Protein AF-A0A660V6R2-F1 (afdb_monomer_lite)

Radius of gyration: 20.06 Å; chains: 1; bounding box: 61×52×40 Å

Secondary structure (DSSP, 8-state):
-HHHHHT--SSS---SS--GGG----HHHHHHHHHHHHHHHHTTPPPPHHHHHHHHHHHHHHS-S---B------HHHHS-HHHHHHHHHHHHHHHHHHHHHTT-TT--HHHHHHS------S----SS-------B-----SS-TTS-TT-GGGTS--HHHHHHHHHHHHHHHHHHTTSHHHHHHHHHHHHHHHHHHHHHHHT--SSS-TTTSS-HHHHHHHHHHHHHHHT-S-BTTB-HHHHHHHHHHHT--TTS----TTS-HHHHHHHHHHHHHT-SPPSS---------TTTS-----

Foldseek 3Di:
DVVLLVQADQQFADPPDDPQQPFGHWLQVRLVSLLVVLVCVVVVNDDPLSNLLSLLVFLLVFKAPAAAWFDFDDQCLLQDQLVLLQVLLVVLLVVVVVVCVVVVVVPQDPVNSVVFLFDLADPASDPDPDGDGDIEGQIFGFGGHVVRNPVCVLRSDGWLLSLLSSLSSLLSSSLNCPPHPSCVVCSVSSSRSNRRSLLNCLVQPDLPATGSRRDPNLSSLLSVLSSCSQSSPCDSRPDRSLVRNLVVLVVQQDPVRWHDDPPDDRVVSRVSSVCSNSSVHDYSGGRGDDRPPCCVVVDDPDD

Sequence (303 aa):
MEWLIKTQHTNIWRYPGPAQDGNWEDASNTQYVMLALYTAWRLGYKIPPSVWEKVIQWFLKNQDKDGPKVKWFPVPGADIPMKELRRLEKKSLSELKRMLRKVGASGLTPDMIKKLRTSVVIDNPYRKFGPEKKEMRARGWSYVRRGGAPKFPSFEHTCGSMTTSGIVSLMICKAALEGTPIWRKYRKQVEQAIRDGVAWLAHNFTVSRNPNKGGYHFYYLYGMERAGVLTLTRLFGKHNWYKEGAEFLLAHQRPDGSWHEQGDSPLIATAFAILFLKKATAPVVRIPHDVATGAGMFGNKKK

Structure (mmCIF, N/CA/C/O backbone):
data_AF-A0A660V6R2-F1
#
_entry.id   AF-A0A660V6R2-F1
#
loop_
_atom_site.group_PDB
_atom_site.id
_atom_site.type_symbol
_atom_site.label_atom_id
_atom_site.label_alt_id
_atom_site.label_comp_id
_atom_site.label_asym_id
_atom_site.label_entity_id
_atom_site.label_seq_id
_atom_site.pdbx_PDB_ins_code
_atom_site.Cartn_x
_atom_site.Cartn_y
_atom_site.Cartn_z
_atom_site.occupancy
_atom_site.B_iso_or_equiv
_atom_site.auth_seq_id
_atom_site.auth_comp_id
_atom_site.auth_asym_id
_atom_site.auth_atom_id
_atom_site.pdbx_PDB_model_num
ATOM 1 N N . MET A 1 1 ? 14.660 -4.511 14.930 1.00 91.88 1 MET A N 1
ATOM 2 C CA . MET A 1 1 ? 13.904 -3.263 14.662 1.00 91.88 1 MET A CA 1
ATOM 3 C C . MET A 1 1 ? 14.804 -2.044 14.705 1.00 91.88 1 MET A C 1
ATOM 5 O O . MET A 1 1 ? 14.763 -1.256 13.773 1.00 91.88 1 MET A O 1
ATOM 9 N N . GLU A 1 2 ? 15.658 -1.923 15.718 1.00 93.75 2 GLU A N 1
ATOM 10 C CA . GLU A 1 2 ? 16.612 -0.812 15.863 1.00 93.75 2 GLU A CA 1
ATOM 11 C C . GLU A 1 2 ? 17.484 -0.587 14.628 1.00 93.75 2 GLU A C 1
ATOM 13 O O . GLU A 1 2 ? 17.610 0.546 14.180 1.00 93.75 2 GLU A O 1
ATOM 18 N N . TRP A 1 3 ? 17.998 -1.659 14.012 1.00 95.00 3 TRP A N 1
ATOM 19 C CA . TRP A 1 3 ? 18.759 -1.552 12.763 1.00 95.00 3 TRP A CA 1
ATOM 20 C C . TRP A 1 3 ? 17.964 -0.867 11.643 1.00 95.00 3 TRP A C 1
ATOM 22 O O . TRP A 1 3 ? 18.485 0.040 11.005 1.00 95.00 3 TRP A O 1
ATOM 32 N N . LEU A 1 4 ? 16.688 -1.224 11.446 1.00 95.81 4 LEU A N 1
ATOM 33 C CA . LEU A 1 4 ? 15.830 -0.589 10.435 1.00 95.81 4 LEU A CA 1
ATOM 34 C C . LEU A 1 4 ? 15.609 0.894 10.748 1.00 95.81 4 LEU A C 1
ATOM 36 O O . LEU A 1 4 ? 15.689 1.726 9.856 1.00 95.81 4 LEU A O 1
ATOM 40 N N . ILE A 1 5 ? 15.379 1.245 12.013 1.00 96.38 5 ILE A N 1
ATOM 41 C CA . ILE A 1 5 ? 15.200 2.646 12.420 1.00 96.38 5 ILE A CA 1
ATOM 42 C C . ILE A 1 5 ? 16.492 3.444 12.186 1.00 96.38 5 ILE A C 1
ATOM 44 O O . ILE A 1 5 ? 16.445 4.538 11.633 1.00 96.38 5 ILE A O 1
ATOM 48 N N . LYS A 1 6 ? 17.649 2.883 12.558 1.00 95.12 6 LYS A N 1
ATOM 49 C CA . LYS A 1 6 ? 18.968 3.520 12.425 1.00 95.12 6 LYS A CA 1
ATOM 50 C C . LYS A 1 6 ? 19.419 3.675 10.970 1.00 95.12 6 LYS A C 1
ATOM 52 O O . LYS A 1 6 ? 20.173 4.591 10.668 1.00 95.12 6 LYS A O 1
ATOM 57 N N . THR A 1 7 ? 18.980 2.785 10.085 1.00 94.50 7 THR A N 1
ATOM 58 C CA . THR A 1 7 ? 19.345 2.784 8.657 1.00 94.50 7 THR A CA 1
ATOM 59 C C . THR A 1 7 ? 18.332 3.502 7.769 1.00 94.50 7 THR A C 1
ATOM 61 O O . THR A 1 7 ? 18.464 3.475 6.548 1.00 94.50 7 THR A O 1
ATOM 64 N N . GLN A 1 8 ? 17.329 4.168 8.351 1.00 96.88 8 GLN A N 1
ATOM 65 C CA . GLN A 1 8 ? 16.522 5.119 7.594 1.00 96.88 8 GLN A CA 1
ATOM 66 C C . GLN A 1 8 ? 17.439 6.254 7.129 1.00 96.88 8 GLN A C 1
ATOM 68 O O . GLN A 1 8 ? 18.124 6.866 7.948 1.00 96.88 8 GLN A O 1
ATOM 73 N N . HIS A 1 9 ? 17.453 6.532 5.825 1.00 93.75 9 HIS A N 1
ATOM 74 C CA . HIS A 1 9 ? 18.236 7.630 5.269 1.00 93.75 9 HIS A CA 1
ATOM 75 C C . HIS A 1 9 ? 17.545 8.972 5.586 1.00 93.75 9 HIS A C 1
ATOM 77 O O . HIS A 1 9 ? 17.080 9.215 6.706 1.00 93.75 9 HIS A O 1
ATOM 83 N N . THR A 1 10 ? 17.455 9.885 4.618 1.00 94.50 10 THR A N 1
ATOM 84 C CA . THR A 1 10 ? 16.799 11.178 4.835 1.00 94.50 10 THR A CA 1
ATOM 85 C C . THR A 1 10 ? 15.346 10.982 5.274 1.00 94.50 10 THR A C 1
ATOM 87 O O . THR A 1 10 ? 14.948 11.472 6.334 1.00 94.50 10 THR A O 1
ATOM 90 N N . ASN A 1 11 ? 14.586 10.199 4.509 1.00 97.56 11 ASN A N 1
ATOM 91 C CA . ASN A 1 11 ? 13.163 9.956 4.695 1.00 97.56 11 ASN A CA 1
ATOM 92 C C . ASN A 1 11 ? 12.791 8.469 4.666 1.00 97.56 11 ASN A C 1
ATOM 94 O O . ASN A 1 11 ? 11.932 8.035 5.432 1.00 97.56 11 ASN A O 1
ATOM 98 N N . ILE A 1 12 ? 13.388 7.691 3.762 1.00 97.62 12 ILE A N 1
ATOM 99 C CA . ILE A 1 12 ? 13.037 6.278 3.556 1.00 97.62 12 ILE A CA 1
ATOM 100 C C . ILE A 1 12 ? 14.289 5.397 3.417 1.00 97.62 12 ILE A C 1
ATOM 102 O O . ILE A 1 12 ? 15.389 5.822 3.771 1.00 97.62 12 ILE A O 1
ATOM 106 N N . TRP A 1 13 ? 14.122 4.152 2.970 1.00 96.88 13 TRP A N 1
ATOM 107 C CA . TRP A 1 13 ? 15.191 3.158 2.880 1.00 96.88 13 TRP A CA 1
ATOM 108 C C . TRP A 1 13 ? 15.558 2.855 1.433 1.00 96.88 13 TRP A C 1
ATOM 110 O O . TRP A 1 13 ? 14.798 3.152 0.510 1.00 96.88 13 TRP A O 1
ATOM 120 N N . ARG A 1 14 ? 16.704 2.195 1.263 1.00 92.69 14 ARG A N 1
ATOM 121 C CA . ARG A 1 14 ? 17.130 1.580 0.009 1.00 92.69 14 ARG A CA 1
ATOM 122 C C . ARG A 1 14 ? 17.654 0.168 0.234 1.00 92.69 14 ARG A C 1
ATOM 124 O O . ARG A 1 14 ? 17.973 -0.189 1.369 1.00 92.69 14 ARG A O 1
ATOM 131 N N . TYR A 1 15 ? 17.698 -0.650 -0.816 1.00 89.12 15 TYR A N 1
ATOM 132 C CA . TYR A 1 15 ? 18.470 -1.897 -0.803 1.00 89.12 15 TYR A CA 1
ATOM 133 C C . TYR A 1 15 ? 19.918 -1.678 -0.315 1.00 89.12 15 TYR A C 1
ATOM 135 O O . TYR A 1 15 ? 20.529 -0.667 -0.673 1.00 89.12 15 TYR A O 1
ATOM 143 N N . PRO A 1 16 ? 20.491 -2.618 0.463 1.00 83.94 16 PRO A N 1
ATOM 144 C CA . PRO A 1 16 ? 21.906 -2.582 0.820 1.00 83.94 16 PRO A CA 1
ATOM 145 C C . PRO A 1 16 ? 22.806 -2.584 -0.422 1.00 83.94 16 PRO A C 1
ATOM 147 O O . PRO A 1 16 ? 22.492 -3.235 -1.417 1.00 83.94 16 PRO A O 1
ATOM 150 N N . GLY A 1 17 ? 23.946 -1.900 -0.339 1.00 80.38 17 GLY A N 1
ATOM 151 C CA . GLY A 1 17 ? 24.923 -1.807 -1.426 1.00 80.38 17 GLY A CA 1
ATOM 152 C C . GLY A 1 17 ? 25.089 -0.384 -1.967 1.00 80.38 17 GLY A C 1
ATOM 153 O O . GLY A 1 17 ? 24.514 0.561 -1.420 1.00 80.38 17 GLY A O 1
ATOM 154 N N . PRO A 1 18 ? 25.913 -0.202 -3.014 1.00 74.94 18 PRO A N 1
ATOM 155 C CA . PRO A 1 18 ? 26.185 1.118 -3.562 1.00 74.94 18 PRO A CA 1
ATOM 156 C C . PRO A 1 18 ? 24.913 1.733 -4.151 1.00 74.94 18 PRO A C 1
ATOM 158 O O . PRO A 1 18 ? 24.168 1.093 -4.900 1.00 74.94 18 PRO A O 1
ATOM 161 N N . ALA A 1 19 ? 24.675 3.007 -3.842 1.00 70.88 19 ALA A N 1
ATOM 162 C CA . ALA A 1 19 ? 23.617 3.763 -4.486 1.00 70.88 19 ALA A CA 1
ATOM 163 C C . ALA A 1 19 ? 23.916 3.924 -5.978 1.00 70.88 19 ALA A C 1
ATOM 165 O O . ALA A 1 19 ? 24.783 4.702 -6.376 1.00 70.88 19 ALA A O 1
ATOM 166 N N . GLN A 1 20 ? 23.155 3.212 -6.805 1.00 68.44 20 GLN A N 1
ATOM 167 C CA . GLN A 1 20 ? 23.079 3.483 -8.236 1.00 68.44 20 GLN A CA 1
ATOM 168 C C . GLN A 1 20 ? 22.623 4.945 -8.405 1.00 68.44 20 GLN A C 1
ATOM 170 O O . GLN A 1 20 ? 21.542 5.312 -7.941 1.00 68.44 20 GLN A O 1
ATOM 175 N N . ASP A 1 21 ? 23.497 5.775 -8.979 1.00 71.12 21 ASP A N 1
ATOM 176 C CA . ASP A 1 21 ? 23.346 7.229 -9.164 1.00 71.12 21 ASP A CA 1
ATOM 177 C C . ASP A 1 21 ? 23.284 8.087 -7.891 1.00 71.12 21 ASP A C 1
ATOM 179 O O . ASP A 1 21 ? 22.750 9.194 -7.902 1.00 71.12 21 ASP A O 1
ATOM 183 N N . GLY A 1 22 ? 23.833 7.602 -6.772 1.00 75.06 22 GLY A N 1
ATOM 184 C CA . GLY A 1 22 ? 23.866 8.375 -5.524 1.00 75.06 22 GLY A CA 1
ATOM 185 C C . GLY A 1 22 ? 22.489 8.581 -4.883 1.00 75.06 22 GLY A C 1
ATOM 186 O O . GLY A 1 22 ? 22.359 9.339 -3.921 1.00 75.06 22 GLY A O 1
ATOM 187 N N . ASN A 1 23 ? 21.453 7.902 -5.383 1.00 81.88 23 ASN A N 1
ATOM 188 C CA . ASN A 1 23 ? 20.151 7.876 -4.746 1.00 81.88 23 ASN A CA 1
ATOM 189 C C . ASN A 1 23 ? 20.096 6.810 -3.649 1.00 81.88 23 ASN A C 1
ATOM 191 O O . ASN A 1 23 ? 20.257 5.624 -3.919 1.00 81.88 23 ASN A O 1
ATOM 195 N N . TRP A 1 24 ? 19.790 7.239 -2.429 1.00 88.56 24 TRP A N 1
ATOM 196 C CA . TRP A 1 24 ? 19.755 6.406 -1.224 1.00 88.56 24 TRP A CA 1
ATOM 197 C C . TRP A 1 24 ? 18.330 6.099 -0.744 1.00 88.56 24 TRP A C 1
ATOM 199 O O . TRP A 1 24 ? 18.130 5.657 0.379 1.00 88.56 24 TRP A O 1
ATOM 209 N N . GLU A 1 25 ? 17.321 6.330 -1.584 1.00 93.31 25 GLU A N 1
ATOM 210 C CA . GLU A 1 25 ? 15.911 6.163 -1.224 1.00 93.31 25 GLU A CA 1
ATOM 211 C C . GLU A 1 25 ? 15.131 5.487 -2.358 1.00 93.31 25 GLU A C 1
ATOM 213 O O . GLU A 1 25 ? 15.156 5.962 -3.498 1.00 93.31 25 GLU A O 1
ATOM 218 N N . ASP A 1 26 ? 14.426 4.390 -2.068 1.00 95.06 26 ASP A N 1
ATOM 219 C CA . ASP A 1 26 ? 13.564 3.712 -3.039 1.00 95.06 26 ASP A CA 1
ATOM 220 C C . ASP A 1 26 ? 12.239 3.216 -2.433 1.00 95.06 26 ASP A C 1
ATOM 222 O O . ASP A 1 26 ? 12.154 2.802 -1.272 1.00 95.06 26 ASP A O 1
ATOM 226 N N . ALA A 1 27 ? 11.174 3.266 -3.235 1.00 97.19 27 ALA A N 1
ATOM 227 C CA . ALA A 1 27 ? 9.832 2.871 -2.816 1.00 97.19 27 ALA A CA 1
ATOM 228 C C . ALA A 1 27 ? 9.683 1.346 -2.653 1.00 97.19 27 ALA A C 1
ATOM 230 O O . ALA A 1 27 ? 8.889 0.891 -1.823 1.00 97.19 27 ALA A O 1
ATOM 231 N N . SER A 1 28 ? 10.450 0.553 -3.410 1.00 95.56 28 SER A N 1
ATOM 232 C CA . SER A 1 28 ? 10.348 -0.909 -3.409 1.00 95.56 28 SER A CA 1
ATOM 233 C C . SER A 1 28 ? 10.752 -1.497 -2.064 1.00 95.56 28 SER A C 1
ATOM 235 O O . SER A 1 28 ? 9.931 -2.137 -1.411 1.00 95.56 28 SER A O 1
ATOM 237 N N . ASN A 1 29 ? 11.987 -1.265 -1.621 1.00 95.75 29 ASN A N 1
ATOM 238 C CA . ASN A 1 29 ? 12.520 -1.801 -0.379 1.00 95.75 29 ASN A CA 1
ATOM 239 C C . ASN A 1 29 ? 11.781 -1.216 0.828 1.00 95.75 29 ASN A C 1
ATOM 241 O O . ASN A 1 29 ? 11.434 -1.930 1.772 1.00 95.75 29 ASN A O 1
ATOM 245 N N . THR A 1 30 ? 11.448 0.076 0.757 1.00 98.12 30 THR A N 1
ATOM 246 C CA . THR A 1 30 ? 10.724 0.786 1.815 1.00 98.12 30 THR A CA 1
ATOM 247 C C . THR A 1 30 ? 9.428 0.088 2.204 1.00 98.12 30 THR A C 1
ATOM 249 O O . THR A 1 30 ? 9.151 -0.039 3.393 1.00 98.12 30 THR A O 1
ATOM 252 N N . GLN A 1 31 ? 8.652 -0.450 1.260 1.00 97.75 31 GLN A N 1
ATOM 253 C CA . GLN A 1 31 ? 7.400 -1.128 1.616 1.00 97.75 31 GLN A CA 1
ATOM 254 C C . GLN A 1 31 ? 7.621 -2.353 2.530 1.00 97.75 31 GLN A C 1
ATOM 256 O O . GLN A 1 31 ? 6.783 -2.646 3.381 1.00 97.75 31 GLN A O 1
ATOM 261 N N . TYR A 1 32 ? 8.735 -3.077 2.371 1.00 96.81 32 TYR A N 1
ATOM 262 C CA . TYR A 1 32 ? 9.047 -4.249 3.189 1.00 96.81 32 TYR A CA 1
ATOM 263 C C . TYR A 1 32 ? 9.514 -3.831 4.576 1.00 96.81 32 TYR A C 1
ATOM 265 O O . TYR A 1 32 ? 9.085 -4.423 5.568 1.00 96.81 32 TYR A O 1
ATOM 273 N N . VAL A 1 33 ? 10.296 -2.751 4.658 1.00 98.12 33 VAL A N 1
ATOM 274 C CA . VAL A 1 33 ? 10.621 -2.119 5.939 1.00 98.12 33 VAL A CA 1
ATOM 275 C C . VAL A 1 33 ? 9.343 -1.678 6.651 1.00 98.12 33 VAL A C 1
ATOM 277 O O . VAL A 1 33 ? 9.150 -2.004 7.819 1.00 98.12 33 VAL A O 1
ATOM 280 N N . MET A 1 34 ? 8.409 -1.043 5.942 1.00 98.25 34 MET A N 1
ATOM 281 C CA . MET A 1 34 ? 7.123 -0.620 6.499 1.00 98.25 34 MET A CA 1
ATOM 282 C C . MET A 1 34 ? 6.296 -1.797 7.026 1.00 98.25 34 MET A C 1
ATOM 284 O O . MET A 1 34 ? 5.753 -1.708 8.124 1.00 98.25 34 MET A O 1
ATOM 288 N N . LEU A 1 35 ? 6.239 -2.922 6.307 1.00 97.00 35 LEU A N 1
ATOM 289 C CA . LEU A 1 35 ? 5.563 -4.141 6.775 1.00 97.00 35 LEU A CA 1
ATOM 290 C C . LEU A 1 35 ? 6.221 -4.733 8.034 1.00 97.00 35 LEU A C 1
ATOM 292 O O . LEU A 1 35 ? 5.519 -5.188 8.945 1.00 97.00 35 LEU A O 1
ATOM 296 N N . ALA A 1 36 ? 7.553 -4.700 8.112 1.00 97.25 36 ALA A N 1
ATOM 297 C CA . ALA A 1 36 ? 8.300 -5.155 9.281 1.00 97.25 36 ALA A CA 1
ATOM 298 C C . ALA A 1 36 ? 8.051 -4.247 10.498 1.00 97.25 36 ALA A C 1
ATOM 300 O O . ALA A 1 36 ? 7.683 -4.739 11.569 1.00 97.25 36 ALA A O 1
ATOM 301 N N . LEU A 1 37 ? 8.157 -2.925 10.320 1.00 97.25 37 LEU A N 1
ATOM 302 C CA . LEU A 1 37 ? 7.871 -1.934 11.361 1.00 97.25 37 LEU A CA 1
ATOM 303 C C . LEU A 1 37 ? 6.414 -2.018 11.822 1.00 97.25 37 LEU A C 1
ATOM 305 O O . LEU A 1 37 ? 6.144 -1.969 13.019 1.00 97.25 37 LEU A O 1
ATOM 309 N N . TYR A 1 38 ? 5.472 -2.202 10.895 1.00 95.62 38 TYR A N 1
ATOM 310 C CA . TYR A 1 38 ? 4.060 -2.378 11.222 1.00 95.62 38 TYR A CA 1
ATOM 311 C C . TYR A 1 38 ? 3.817 -3.633 12.059 1.00 95.62 38 TYR A C 1
ATOM 313 O O . TYR A 1 38 ? 3.031 -3.620 13.007 1.00 95.62 38 TYR A O 1
ATOM 321 N N . THR A 1 39 ? 4.501 -4.729 11.736 1.00 94.88 39 THR A N 1
ATOM 322 C CA . THR A 1 39 ? 4.416 -5.967 12.515 1.00 94.88 39 THR A CA 1
ATOM 323 C C . THR A 1 39 ? 4.960 -5.766 13.923 1.00 94.88 39 THR A C 1
ATOM 325 O O . THR A 1 39 ? 4.255 -6.075 14.879 1.00 94.88 39 THR A O 1
ATOM 328 N N . ALA A 1 40 ? 6.143 -5.171 14.069 1.00 95.50 40 ALA A N 1
ATOM 329 C CA . ALA A 1 40 ? 6.709 -4.859 15.379 1.00 95.50 40 ALA A CA 1
ATOM 330 C C . ALA A 1 40 ? 5.820 -3.905 16.196 1.00 95.50 40 ALA A C 1
ATOM 332 O O . ALA A 1 40 ? 5.575 -4.156 17.375 1.00 95.50 40 ALA A O 1
ATOM 333 N N . TRP A 1 41 ? 5.270 -2.865 15.566 1.00 94.94 41 TRP A N 1
ATOM 334 C CA . TRP A 1 41 ? 4.351 -1.927 16.210 1.00 94.94 41 TRP A CA 1
ATOM 335 C C . TRP A 1 41 ? 3.083 -2.614 16.727 1.00 94.94 41 TRP A C 1
ATOM 337 O O . TRP A 1 41 ? 2.680 -2.397 17.868 1.00 94.94 41 TRP A O 1
ATOM 347 N N . ARG A 1 42 ? 2.487 -3.518 15.937 1.00 90.62 42 ARG A N 1
ATOM 348 C CA . ARG A 1 42 ? 1.334 -4.324 16.379 1.00 90.62 42 ARG A CA 1
ATOM 349 C C . ARG A 1 42 ? 1.661 -5.285 17.521 1.00 90.62 42 ARG A C 1
ATOM 351 O O . ARG A 1 42 ? 0.753 -5.658 18.257 1.00 90.62 42 ARG A O 1
ATOM 358 N N . LEU A 1 43 ? 2.924 -5.682 17.659 1.00 93.06 43 LEU A N 1
ATOM 359 C CA . LEU A 1 43 ? 3.428 -6.488 18.774 1.00 93.06 43 LEU A CA 1
ATOM 360 C C . LEU A 1 43 ? 3.831 -5.635 19.991 1.00 93.06 43 LEU A C 1
ATOM 362 O O . LEU A 1 43 ? 4.364 -6.167 20.958 1.00 93.06 43 LEU A O 1
ATOM 366 N N . GLY A 1 44 ? 3.566 -4.324 19.969 1.00 92.88 44 GLY A N 1
ATOM 367 C CA . GLY A 1 44 ? 3.809 -3.417 21.092 1.00 92.88 44 GLY A CA 1
ATOM 368 C C . GLY A 1 44 ? 5.183 -2.746 21.091 1.00 92.88 44 GLY A C 1
ATOM 369 O O . GLY A 1 44 ? 5.462 -1.944 21.983 1.00 92.88 44 GLY A O 1
ATOM 370 N N . TYR A 1 45 ? 6.035 -3.007 20.094 1.00 96.38 45 TYR A N 1
ATOM 371 C CA . TYR A 1 45 ? 7.316 -2.315 19.974 1.00 96.38 45 TYR A CA 1
ATOM 372 C C . TYR A 1 45 ? 7.091 -0.844 19.595 1.00 96.38 45 TYR A C 1
ATOM 374 O O . TYR A 1 45 ? 6.383 -0.525 18.635 1.00 96.38 45 TYR A O 1
ATOM 382 N N . LYS A 1 46 ? 7.708 0.080 20.336 1.00 95.25 46 LYS A N 1
ATOM 383 C CA . LYS A 1 46 ? 7.540 1.517 20.099 1.00 95.25 46 LYS A CA 1
ATOM 384 C C . LYS A 1 46 ? 8.442 1.981 18.957 1.00 95.25 46 LYS A C 1
ATOM 386 O O . LYS A 1 46 ? 9.661 1.954 19.069 1.00 95.25 46 LYS A O 1
ATOM 391 N N . ILE A 1 47 ? 7.830 2.445 17.870 1.00 97.25 47 ILE A N 1
ATOM 392 C CA . ILE A 1 47 ? 8.533 3.077 16.748 1.00 97.25 47 ILE A CA 1
ATOM 393 C C . ILE A 1 47 ? 8.455 4.601 16.916 1.00 97.25 47 ILE A C 1
ATOM 395 O O . ILE A 1 47 ? 7.344 5.109 17.111 1.00 97.25 47 ILE A O 1
ATOM 399 N N . PRO A 1 48 ? 9.579 5.340 16.843 1.00 97.75 48 PRO A N 1
ATOM 400 C CA . PRO A 1 48 ? 9.566 6.795 16.958 1.00 97.75 48 PRO A CA 1
ATOM 401 C C . PRO A 1 48 ? 8.621 7.441 15.929 1.00 97.75 48 PRO A C 1
ATOM 403 O O . PRO A 1 48 ? 8.707 7.110 14.744 1.00 97.75 48 PRO A O 1
ATOM 406 N N . PRO A 1 49 ? 7.744 8.386 16.326 1.00 97.56 49 PRO A N 1
ATOM 407 C CA . PRO A 1 49 ? 6.790 9.005 15.403 1.00 97.56 49 PRO A CA 1
ATOM 408 C C . PRO A 1 49 ? 7.426 9.688 14.181 1.00 97.56 49 PRO A C 1
ATOM 410 O O . PRO A 1 49 ? 6.829 9.702 13.105 1.00 97.56 49 PRO A O 1
ATOM 413 N N . SER A 1 50 ? 8.655 10.194 14.326 1.00 97.94 50 SER A N 1
ATOM 414 C CA . SER A 1 50 ? 9.432 10.816 13.248 1.00 97.94 50 SER A CA 1
ATOM 415 C C . SER A 1 50 ? 9.754 9.857 12.097 1.00 97.94 50 SER A C 1
ATOM 417 O O . SER A 1 50 ? 9.818 10.297 10.951 1.00 97.94 50 SER A O 1
ATOM 419 N N . VAL A 1 51 ? 9.892 8.552 12.366 1.00 98.62 51 VAL A N 1
ATOM 420 C CA . VAL A 1 51 ? 10.126 7.528 11.332 1.00 98.62 51 VAL A CA 1
ATOM 421 C C . VAL A 1 51 ? 8.948 7.487 10.362 1.00 98.62 51 VAL A C 1
ATOM 423 O O . VAL A 1 51 ? 9.139 7.513 9.148 1.00 98.62 51 VAL A O 1
ATOM 426 N N . TRP A 1 52 ? 7.725 7.487 10.896 1.00 98.50 52 TRP A N 1
ATOM 427 C CA . TRP A 1 52 ? 6.492 7.484 10.110 1.00 98.50 52 TRP A CA 1
ATOM 428 C C . TRP A 1 52 ? 6.257 8.814 9.383 1.00 98.50 52 TRP A C 1
ATOM 430 O O . TRP A 1 52 ? 5.801 8.815 8.239 1.00 98.50 52 TRP A O 1
ATOM 440 N N . GLU A 1 53 ? 6.564 9.944 10.033 1.00 98.75 53 GLU A N 1
ATOM 441 C CA . GLU A 1 53 ? 6.425 11.278 9.430 1.00 98.75 53 GLU A CA 1
ATOM 442 C C . GLU A 1 53 ? 7.317 11.434 8.195 1.00 98.75 53 GLU A C 1
ATOM 444 O O . GLU A 1 53 ? 6.846 11.873 7.148 1.00 98.75 53 GLU A O 1
ATOM 449 N N . LYS A 1 54 ? 8.578 11.015 8.294 1.00 98.75 54 LYS A N 1
ATOM 450 C CA . LYS A 1 54 ? 9.533 11.007 7.182 1.00 98.75 54 LYS A CA 1
ATOM 451 C C . LYS A 1 54 ? 9.016 10.223 5.970 1.00 98.75 54 LYS A C 1
ATOM 453 O O . LYS A 1 54 ? 9.062 10.707 4.840 1.00 98.75 54 LYS A O 1
ATOM 458 N N . VAL A 1 55 ? 8.426 9.051 6.204 1.00 98.88 55 VAL A N 1
ATOM 459 C CA . VAL A 1 55 ? 7.812 8.239 5.140 1.00 98.88 55 VAL A CA 1
ATOM 460 C C . VAL A 1 55 ? 6.636 8.972 4.487 1.00 98.88 55 VAL A C 1
ATOM 462 O O . VAL A 1 55 ? 6.551 9.013 3.259 1.00 98.88 55 VAL A O 1
ATOM 465 N N . ILE A 1 56 ? 5.758 9.604 5.282 1.00 98.88 56 ILE A N 1
ATOM 466 C CA . ILE A 1 56 ? 4.669 10.446 4.756 1.00 98.88 56 ILE A CA 1
ATOM 467 C C . ILE A 1 56 ? 5.238 11.547 3.856 1.00 98.88 56 ILE A C 1
ATOM 469 O O . ILE A 1 56 ? 4.768 11.718 2.731 1.00 98.88 56 ILE A O 1
ATOM 473 N N . GLN A 1 57 ? 6.252 12.277 4.325 1.00 98.75 57 GLN A N 1
ATOM 474 C CA . GLN A 1 57 ? 6.854 13.384 3.581 1.00 98.75 57 GLN A CA 1
ATOM 475 C C . GLN A 1 57 ? 7.378 12.929 2.217 1.00 98.75 57 GLN A C 1
ATOM 477 O O . GLN A 1 57 ? 7.099 13.580 1.208 1.00 98.75 57 GLN A O 1
ATOM 482 N N . TRP A 1 58 ? 8.075 11.791 2.163 1.00 98.62 58 TRP A N 1
ATOM 483 C CA . TRP A 1 58 ? 8.610 11.271 0.909 1.00 98.62 58 TRP A CA 1
ATOM 484 C C . TRP A 1 58 ? 7.510 10.864 -0.071 1.00 98.62 58 TRP A C 1
ATOM 486 O O . TRP A 1 58 ? 7.525 11.307 -1.221 1.00 98.62 58 TRP A O 1
ATOM 496 N N . PHE A 1 59 ? 6.532 10.064 0.362 1.00 98.81 59 PHE A N 1
ATOM 497 C CA . PHE A 1 59 ? 5.483 9.585 -0.542 1.00 98.81 59 PHE A CA 1
ATOM 498 C C . PHE A 1 59 ? 4.547 10.710 -0.994 1.00 98.81 59 PHE A C 1
ATOM 500 O O . PHE A 1 59 ? 4.168 10.737 -2.161 1.00 98.81 59 PHE A O 1
ATOM 507 N N . LEU A 1 60 ? 4.228 11.687 -0.139 1.00 98.75 60 LEU A N 1
ATOM 508 C CA . LEU A 1 60 ? 3.452 12.858 -0.566 1.00 98.75 60 LEU A CA 1
ATOM 509 C C . LEU A 1 60 ? 4.227 13.728 -1.564 1.00 98.75 60 LEU A C 1
ATOM 511 O O . LEU A 1 60 ? 3.658 14.220 -2.541 1.00 98.75 60 LEU A O 1
ATOM 515 N N . LYS A 1 61 ? 5.534 13.913 -1.347 1.00 98.12 61 LYS A N 1
ATOM 516 C CA . LYS A 1 61 ? 6.380 14.699 -2.252 1.00 98.12 61 LYS A CA 1
ATOM 517 C C . LYS A 1 61 ? 6.511 14.043 -3.626 1.00 98.12 61 LYS A C 1
ATOM 519 O O . LYS A 1 61 ? 6.485 14.767 -4.623 1.00 98.12 61 LYS A O 1
ATOM 524 N N . ASN A 1 62 ? 6.623 12.716 -3.670 1.00 98.00 62 ASN A N 1
ATOM 525 C CA . ASN A 1 62 ? 6.958 11.948 -4.872 1.00 98.00 62 ASN A CA 1
ATOM 526 C C . ASN A 1 62 ? 5.769 11.243 -5.546 1.00 98.00 62 ASN A C 1
ATOM 528 O O . ASN A 1 62 ? 5.984 10.501 -6.498 1.00 98.00 62 ASN A O 1
ATOM 532 N N . GLN A 1 63 ? 4.530 11.468 -5.097 1.00 98.62 63 GLN A N 1
ATOM 533 C CA . GLN A 1 63 ? 3.359 11.089 -5.892 1.00 98.62 63 GLN A CA 1
ATOM 534 C C . GLN A 1 63 ? 3.277 11.969 -7.146 1.00 98.62 63 GLN A C 1
ATOM 536 O O . GLN A 1 63 ? 3.612 13.163 -7.092 1.00 98.62 63 GLN A O 1
ATOM 541 N N . ASP A 1 64 ? 2.788 11.400 -8.250 1.00 98.44 64 ASP A N 1
ATOM 542 C CA . ASP A 1 64 ? 2.485 12.161 -9.461 1.00 98.44 64 ASP A CA 1
ATOM 543 C C . ASP A 1 64 ? 1.653 13.414 -9.144 1.00 98.44 64 ASP A C 1
ATOM 545 O O . ASP A 1 64 ? 0.725 13.406 -8.326 1.00 98.44 64 ASP A O 1
ATOM 549 N N . LYS A 1 65 ? 2.008 14.534 -9.782 1.00 96.00 65 LYS A N 1
ATOM 550 C CA . LYS A 1 65 ? 1.313 15.816 -9.581 1.00 96.00 65 LYS A CA 1
ATOM 551 C C . LYS A 1 65 ? -0.019 15.863 -10.316 1.00 96.00 65 LYS A C 1
ATOM 553 O O . LYS A 1 65 ? -0.971 16.449 -9.811 1.00 96.00 65 LYS A O 1
ATOM 558 N N . ASP A 1 66 ? -0.084 15.185 -11.454 1.00 95.44 66 ASP A N 1
ATOM 559 C CA . ASP A 1 66 ? -1.234 15.128 -12.342 1.00 95.44 66 ASP A CA 1
ATOM 560 C C . ASP A 1 66 ? -1.592 13.663 -12.660 1.00 95.44 66 ASP A C 1
ATOM 562 O O . ASP A 1 66 ? -0.844 12.747 -12.325 1.00 95.44 66 ASP A O 1
ATOM 566 N N . GLY A 1 67 ? -2.754 13.438 -13.261 1.00 96.81 67 GLY A N 1
ATOM 567 C CA . GLY A 1 67 ? -3.285 12.137 -13.636 1.00 96.81 67 GLY A CA 1
ATOM 568 C C . GLY A 1 67 ? -4.735 12.258 -14.111 1.00 96.81 67 GLY A C 1
ATOM 569 O O . GLY A 1 67 ? -5.441 13.181 -13.697 1.00 96.81 67 GLY A O 1
ATOM 570 N N . PRO A 1 68 ? -5.226 11.349 -14.965 1.00 98.00 68 PRO A N 1
ATOM 571 C CA . PRO A 1 68 ? -6.598 11.418 -15.452 1.00 98.00 68 PRO A CA 1
ATOM 572 C C . PRO A 1 68 ? -7.599 11.318 -14.295 1.00 98.00 68 PRO A C 1
ATOM 574 O O . PRO A 1 68 ? -7.375 10.603 -13.312 1.00 98.00 68 PRO A O 1
ATOM 577 N N . LYS A 1 69 ? -8.724 12.036 -14.411 1.00 97.94 69 LYS A N 1
ATOM 578 C CA . LYS A 1 69 ? -9.840 11.891 -13.468 1.00 97.94 69 LYS A CA 1
ATOM 579 C C . LYS A 1 69 ? -10.397 10.474 -13.571 1.00 97.94 69 LYS A C 1
ATOM 581 O O . LYS A 1 69 ? -10.611 9.962 -14.668 1.00 97.94 69 LYS A O 1
ATOM 586 N N . VAL A 1 70 ? -10.657 9.856 -12.427 1.00 97.75 70 VAL A N 1
ATOM 587 C CA . VAL A 1 70 ? -11.237 8.513 -12.348 1.00 97.75 70 VAL A CA 1
ATOM 588 C C . VAL A 1 70 ? -12.634 8.628 -11.759 1.00 97.75 70 VAL A C 1
ATOM 590 O O . VAL A 1 70 ? -12.865 9.399 -10.826 1.00 97.75 70 VAL A O 1
ATOM 593 N N . LYS A 1 71 ? -13.589 7.866 -12.306 1.00 95.19 71 LYS A N 1
ATOM 594 C CA . LYS A 1 71 ? -14.933 7.780 -11.729 1.00 95.19 71 LYS A CA 1
ATOM 595 C C . LYS A 1 71 ? -14.809 7.342 -10.274 1.00 95.19 71 LYS A C 1
ATOM 597 O O . LYS A 1 71 ? -14.211 6.307 -9.999 1.00 95.19 71 LYS A O 1
ATOM 602 N N . TRP A 1 72 ? -15.399 8.117 -9.370 1.00 94.00 72 TRP A N 1
ATOM 603 C CA . TRP A 1 72 ? -15.323 7.835 -7.944 1.00 94.00 72 TRP A CA 1
ATOM 604 C C . TRP A 1 72 ? -15.842 6.426 -7.611 1.00 94.00 72 TRP A C 1
ATOM 606 O O . TRP A 1 72 ? -16.894 6.002 -8.099 1.00 94.00 72 TRP A O 1
ATOM 616 N N . PHE A 1 73 ? -15.107 5.739 -6.740 1.00 91.94 73 PHE A N 1
ATOM 617 C CA . PHE A 1 73 ? -15.510 4.510 -6.068 1.00 91.94 73 PHE A CA 1
ATOM 618 C C . PHE A 1 73 ? -14.977 4.523 -4.623 1.00 91.94 73 PHE A C 1
ATOM 620 O O . PHE A 1 73 ? -14.061 5.293 -4.313 1.00 91.94 73 PHE A O 1
ATOM 627 N N . PRO A 1 74 ? -15.547 3.712 -3.720 1.00 89.62 74 PRO A N 1
ATOM 628 C CA . PRO A 1 74 ? -15.172 3.759 -2.316 1.00 89.62 74 PRO A CA 1
ATOM 629 C C . PRO A 1 74 ? -13.778 3.180 -2.037 1.00 89.62 74 PRO A C 1
ATOM 631 O O . PRO A 1 74 ? -13.448 2.100 -2.528 1.00 89.62 74 PRO A O 1
ATOM 634 N N . VAL A 1 75 ? -12.998 3.859 -1.186 1.00 93.62 75 VAL A N 1
ATOM 635 C CA . VAL A 1 75 ? -11.679 3.409 -0.704 1.00 93.62 75 VAL A CA 1
ATOM 636 C C . VAL A 1 75 ? -11.678 3.463 0.832 1.00 93.62 75 VAL A C 1
ATOM 638 O O . VAL A 1 75 ? -11.230 4.450 1.424 1.00 93.62 75 VAL A O 1
ATOM 641 N N . PRO A 1 76 ? -12.192 2.428 1.523 1.00 91.56 76 PRO A N 1
ATOM 642 C CA . PRO A 1 76 ? -12.536 2.525 2.945 1.00 91.56 76 PRO A CA 1
ATOM 643 C C . PRO A 1 76 ? -11.355 2.871 3.857 1.00 91.56 76 PRO A C 1
ATOM 645 O O . PRO A 1 76 ? -11.509 3.652 4.792 1.00 91.56 76 PRO A O 1
ATOM 648 N N . GLY A 1 77 ? -10.160 2.351 3.568 1.00 92.31 77 GLY A N 1
ATOM 649 C CA . GLY A 1 77 ? -8.941 2.672 4.315 1.00 92.31 77 GLY A CA 1
ATOM 650 C C . GLY A 1 77 ? -8.542 4.150 4.225 1.00 92.31 77 GLY A C 1
ATOM 651 O O . GLY A 1 77 ? -8.011 4.709 5.186 1.00 92.31 77 GLY A O 1
ATOM 652 N N . ALA A 1 78 ? -8.848 4.817 3.109 1.00 95.00 78 ALA A N 1
ATOM 653 C CA . ALA A 1 78 ? -8.666 6.259 2.976 1.00 95.00 78 ALA A CA 1
ATOM 654 C C . ALA A 1 78 ? -9.815 7.027 3.641 1.00 95.00 78 ALA A C 1
ATOM 656 O O . ALA A 1 78 ? -9.571 7.971 4.390 1.00 95.00 78 ALA A O 1
ATOM 657 N N . ASP A 1 79 ? -11.053 6.608 3.387 1.00 91.88 79 ASP A N 1
ATOM 658 C CA . ASP A 1 79 ? -12.248 7.406 3.664 1.00 91.88 79 ASP A CA 1
ATOM 659 C C . ASP A 1 79 ? -12.735 7.323 5.115 1.00 91.88 79 ASP A C 1
ATOM 661 O O . ASP A 1 79 ? -13.351 8.270 5.603 1.00 91.88 79 ASP A O 1
ATOM 665 N N . ILE A 1 80 ? -12.471 6.210 5.804 1.00 90.81 80 ILE A N 1
ATOM 666 C CA . ILE A 1 80 ? -13.022 5.927 7.131 1.00 90.81 80 ILE A CA 1
ATOM 667 C C . ILE A 1 80 ? -11.921 6.075 8.195 1.00 90.81 80 ILE A C 1
ATOM 669 O O . ILE A 1 80 ? -10.798 5.592 8.003 1.00 90.81 80 ILE A O 1
ATOM 673 N N . PRO A 1 81 ? -12.200 6.740 9.330 1.00 92.94 81 PRO A N 1
ATOM 674 C CA . PRO A 1 81 ? -11.299 6.763 10.478 1.00 92.94 81 PRO A CA 1
ATOM 675 C C . PRO A 1 81 ? -10.979 5.352 10.996 1.00 92.94 81 PRO A C 1
ATOM 677 O O . PRO A 1 81 ? -11.869 4.515 11.173 1.00 92.94 81 PRO A O 1
ATOM 680 N N . MET A 1 82 ? -9.723 5.089 11.357 1.00 91.00 82 MET A N 1
ATOM 681 C CA . MET A 1 82 ? -9.283 3.802 11.907 1.00 91.00 82 MET A CA 1
ATOM 682 C C . MET A 1 82 ? -10.063 3.394 13.168 1.00 91.00 82 MET A C 1
ATOM 684 O O . MET A 1 82 ? -10.273 2.205 13.416 1.00 91.00 82 MET A O 1
ATOM 688 N N . LYS A 1 83 ? -10.528 4.359 13.977 1.00 90.69 83 LYS A N 1
ATOM 689 C CA . LYS A 1 83 ? -11.385 4.082 15.148 1.00 90.69 83 LYS A CA 1
ATOM 690 C C . LYS A 1 83 ? -12.728 3.464 14.744 1.00 90.69 83 LYS A C 1
ATOM 692 O O . LYS A 1 83 ? -13.206 2.558 15.426 1.00 90.69 83 LYS A O 1
ATOM 697 N N . GLU A 1 84 ? -13.320 3.934 13.652 1.00 89.00 84 GLU A N 1
ATOM 698 C CA . GLU A 1 84 ? -14.594 3.426 13.140 1.00 89.00 84 GLU A CA 1
ATOM 699 C C . GLU A 1 84 ? -14.418 2.064 12.475 1.00 89.00 84 GLU A C 1
ATOM 701 O O . GLU A 1 84 ? -15.185 1.149 12.769 1.00 89.00 84 GLU A O 1
ATOM 706 N N . LEU A 1 85 ? -13.348 1.878 11.696 1.00 86.50 85 LEU A N 1
ATOM 707 C CA . LEU A 1 85 ? -12.986 0.578 11.124 1.00 86.50 85 LEU A CA 1
ATOM 708 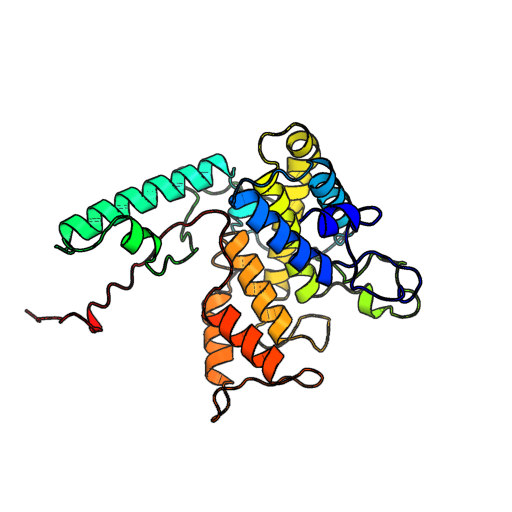C C . LEU A 1 85 ? -12.827 -0.501 12.211 1.00 86.50 85 LEU A C 1
ATOM 710 O O . LEU A 1 85 ? -13.397 -1.585 12.100 1.00 86.50 85 LEU A O 1
ATOM 714 N N . ARG A 1 86 ? -12.151 -0.184 13.325 1.00 86.31 86 ARG A N 1
ATOM 715 C CA . ARG A 1 86 ? -12.042 -1.095 14.485 1.00 86.31 86 ARG A CA 1
ATOM 716 C C . ARG A 1 86 ? -13.391 -1.372 15.154 1.00 86.31 86 ARG A C 1
ATOM 718 O O . ARG A 1 86 ? -13.616 -2.462 15.679 1.00 86.31 86 ARG A O 1
ATOM 725 N N . ARG A 1 87 ? -14.305 -0.396 15.170 1.00 86.19 87 ARG A N 1
ATOM 726 C CA . ARG A 1 87 ? -15.670 -0.591 15.688 1.00 86.19 87 ARG A CA 1
ATOM 727 C C . ARG A 1 87 ? -16.470 -1.532 14.783 1.00 86.19 87 ARG A C 1
ATOM 729 O O . ARG A 1 87 ? -17.176 -2.395 15.304 1.00 86.19 87 ARG A O 1
ATOM 736 N N . LEU A 1 88 ? -16.338 -1.390 13.463 1.00 81.75 88 LEU A N 1
ATOM 737 C CA . LEU A 1 88 ? -16.948 -2.284 12.476 1.00 81.75 88 LEU A CA 1
ATOM 738 C C . LEU A 1 88 ? -16.416 -3.715 12.609 1.00 81.75 88 LEU A C 1
ATOM 740 O O . LEU A 1 88 ? -17.215 -4.647 12.657 1.00 81.75 88 LEU A O 1
ATOM 744 N N . GLU A 1 89 ? -15.103 -3.892 12.769 1.00 81.00 89 GLU A N 1
ATOM 745 C CA . GLU A 1 89 ? -14.478 -5.191 13.064 1.00 81.00 89 GLU A CA 1
ATOM 746 C C . GLU A 1 89 ? -15.076 -5.836 14.321 1.00 81.00 89 GLU A C 1
ATOM 748 O O . GLU A 1 89 ? -15.578 -6.959 14.263 1.00 81.00 89 GLU A O 1
ATOM 753 N N . LYS A 1 90 ? -15.112 -5.111 15.450 1.00 82.69 90 LYS A N 1
ATOM 754 C CA . LYS A 1 90 ? -15.688 -5.625 16.707 1.00 82.69 90 LYS A CA 1
ATOM 755 C C . LYS A 1 90 ? -17.149 -6.039 16.546 1.00 82.69 90 LYS A C 1
ATOM 757 O O . LYS A 1 90 ? -17.549 -7.085 17.054 1.00 82.69 90 LYS A O 1
ATOM 762 N N . LYS A 1 91 ? -17.949 -5.229 15.847 1.00 81.69 91 LYS A N 1
ATOM 763 C CA . LYS A 1 91 ? -19.362 -5.529 15.591 1.00 81.69 91 LYS A CA 1
ATOM 764 C C . LYS A 1 91 ? -19.519 -6.788 14.737 1.00 81.69 91 LYS A C 1
ATOM 766 O O . LYS A 1 91 ? -20.283 -7.672 15.112 1.00 81.69 91 LYS A O 1
ATOM 771 N N . SER A 1 92 ? -18.757 -6.887 13.652 1.00 75.69 92 SER A N 1
ATOM 772 C CA . SER A 1 92 ? -18.803 -8.020 12.720 1.00 75.69 92 SER A CA 1
ATOM 773 C C . SER A 1 92 ? -18.376 -9.323 13.402 1.00 75.69 92 SER A C 1
ATOM 775 O O . SER A 1 92 ? -19.037 -10.347 13.259 1.00 75.69 92 SER A O 1
ATOM 777 N N . LEU A 1 93 ? -17.336 -9.283 14.243 1.00 75.75 93 LEU A N 1
ATOM 778 C CA . LEU A 1 93 ? -16.921 -10.430 15.058 1.00 75.75 93 LEU A CA 1
ATOM 779 C C . LEU A 1 93 ? -18.007 -10.874 16.049 1.00 75.75 93 LEU A C 1
ATOM 781 O O . LEU A 1 93 ? -18.206 -12.073 16.243 1.00 75.75 93 LEU A O 1
ATOM 785 N N . SER A 1 94 ? -18.715 -9.935 16.678 1.00 79.44 94 SER A N 1
ATOM 786 C CA . SER A 1 94 ? -19.832 -10.251 17.578 1.00 79.44 94 SER A CA 1
ATOM 787 C C . SER A 1 94 ? -21.019 -10.868 16.835 1.00 79.44 94 SER A C 1
ATOM 789 O O . SER A 1 94 ? -21.607 -11.839 17.314 1.00 79.44 94 SER A O 1
ATOM 791 N N . GLU A 1 95 ? -21.357 -10.345 15.654 1.00 74.88 95 GLU A N 1
ATOM 792 C CA . GLU A 1 95 ? -22.404 -10.904 14.792 1.00 74.88 95 GLU A CA 1
ATOM 793 C C . GLU A 1 95 ? -22.041 -12.318 14.324 1.00 74.88 95 GLU A C 1
ATOM 795 O O . GLU A 1 95 ? -22.868 -13.225 14.445 1.00 74.88 95 GLU A O 1
ATOM 800 N N . LEU A 1 96 ? -20.788 -12.537 13.917 1.00 71.00 96 LEU A N 1
ATOM 801 C CA . LEU A 1 96 ? -20.279 -13.854 13.547 1.00 71.00 96 LEU A CA 1
ATOM 802 C C . LEU A 1 96 ? -20.347 -14.849 14.715 1.00 71.00 96 LEU A C 1
ATOM 804 O O . LEU A 1 96 ? -20.866 -15.952 14.557 1.00 71.00 96 LEU A O 1
ATOM 808 N N . LYS A 1 97 ? -19.893 -14.459 15.914 1.00 73.62 97 LYS A N 1
ATOM 809 C CA . LYS A 1 97 ? -20.015 -15.294 17.125 1.00 73.62 97 LYS A CA 1
ATOM 810 C C . LYS A 1 97 ? -21.468 -15.692 17.395 1.00 73.62 97 LYS A C 1
ATOM 812 O O . LYS A 1 97 ? -21.735 -16.836 17.755 1.00 73.62 97 LYS A O 1
ATOM 817 N N . ARG A 1 98 ? -22.414 -14.766 17.206 1.00 75.25 98 ARG A N 1
ATOM 818 C CA . ARG A 1 98 ? -23.849 -15.036 17.363 1.00 75.25 98 ARG A CA 1
ATOM 819 C C . ARG A 1 98 ? -24.370 -16.009 16.302 1.00 75.25 98 ARG A C 1
ATOM 821 O O . ARG A 1 98 ? -25.144 -16.893 16.650 1.00 75.25 98 ARG A O 1
ATOM 828 N N . MET A 1 99 ? -23.955 -15.869 15.041 1.00 68.25 99 MET A N 1
ATOM 829 C CA . MET A 1 99 ? -24.324 -16.806 13.971 1.00 68.25 99 MET A CA 1
ATOM 830 C C . MET A 1 99 ? -23.788 -18.213 14.240 1.00 68.25 99 MET A C 1
ATOM 832 O O . MET A 1 99 ? -24.556 -19.167 14.195 1.00 68.25 99 MET A O 1
ATOM 836 N N . LEU A 1 100 ? -22.510 -18.345 14.602 1.00 68.00 100 LEU A N 1
ATOM 837 C CA . LEU A 1 100 ? -21.895 -19.645 14.891 1.00 68.00 100 LEU A CA 1
ATOM 838 C C . LEU A 1 100 ? -22.576 -20.374 16.058 1.00 68.00 100 LEU A C 1
ATOM 840 O O . LEU A 1 100 ? -22.794 -21.580 15.975 1.00 68.00 100 LEU A O 1
ATOM 844 N N . ARG A 1 101 ? -22.990 -19.642 17.105 1.00 70.50 101 ARG A N 1
ATOM 845 C CA . ARG A 1 101 ? -23.805 -20.201 18.199 1.00 70.50 101 ARG A CA 1
ATOM 846 C C . ARG A 1 101 ? -25.146 -20.753 17.705 1.00 70.50 101 ARG A C 1
ATOM 848 O O . ARG A 1 101 ? -25.561 -21.807 18.168 1.00 70.50 101 ARG A O 1
ATOM 855 N N . LYS A 1 102 ? -25.813 -20.064 16.771 1.00 70.19 102 LYS A N 1
ATOM 856 C CA . LYS A 1 102 ? -27.110 -20.498 16.218 1.00 70.19 102 LYS A CA 1
ATOM 857 C C . LYS A 1 102 ? -27.006 -21.744 15.336 1.00 70.19 102 LYS A C 1
ATOM 859 O O . LYS A 1 102 ? -27.934 -22.537 15.328 1.00 70.19 102 LYS A O 1
ATOM 864 N N . VAL A 1 103 ? -25.900 -21.918 14.612 1.00 66.94 103 VAL A N 1
ATOM 865 C CA . VAL A 1 103 ? -25.686 -23.061 13.699 1.00 66.94 103 VAL A CA 1
ATOM 866 C C . VAL A 1 103 ? -25.166 -24.306 14.448 1.00 66.94 103 VAL A C 1
ATOM 868 O O . VAL A 1 103 ? -24.834 -25.312 13.836 1.00 66.94 103 VAL A O 1
ATOM 871 N N . GLY A 1 104 ? -25.094 -24.274 15.785 1.00 59.97 104 GLY A N 1
ATOM 872 C CA . GLY A 1 104 ? -24.684 -25.436 16.579 1.00 59.97 104 GLY A CA 1
ATOM 873 C C . GLY A 1 104 ? -23.190 -25.759 16.488 1.00 59.97 104 GLY A C 1
ATOM 874 O O . GLY A 1 104 ? -22.781 -26.854 16.858 1.00 59.97 104 GLY A O 1
ATOM 875 N N . ALA A 1 105 ? -22.350 -24.814 16.048 1.00 59.75 105 ALA A N 1
ATOM 876 C CA . ALA A 1 105 ? -20.894 -24.961 16.057 1.00 59.75 105 ALA A CA 1
ATOM 877 C C . ALA A 1 105 ? -20.328 -24.750 17.479 1.00 59.75 105 ALA A C 1
ATOM 879 O O . ALA A 1 105 ? -19.499 -23.870 17.723 1.00 59.75 105 ALA A O 1
ATOM 880 N N . SER A 1 106 ? -20.815 -25.546 18.433 1.00 51.00 106 SER A N 1
ATOM 881 C CA . SER A 1 106 ? -20.520 -25.490 19.872 1.00 51.00 106 SER A CA 1
ATOM 882 C C . SER A 1 106 ? -19.049 -25.754 20.228 1.00 51.00 106 SER A C 1
ATOM 884 O O . SER A 1 106 ? -18.647 -25.485 21.355 1.00 51.00 106 SER A O 1
ATOM 886 N N . GLY A 1 107 ? -18.227 -26.203 19.270 1.00 54.91 107 GLY A N 1
ATOM 887 C CA . GLY A 1 107 ? -16.790 -26.454 19.443 1.00 54.91 107 GLY A CA 1
ATOM 888 C C . GLY A 1 107 ? -15.845 -25.317 19.022 1.00 54.91 107 GLY A C 1
ATOM 889 O O . GLY A 1 107 ? -14.632 -25.478 19.127 1.00 54.91 107 GLY A O 1
ATOM 890 N N . LEU A 1 108 ? -16.340 -24.177 18.521 1.00 57.66 108 LEU A N 1
ATOM 891 C CA . LEU A 1 108 ? -15.467 -23.078 18.080 1.00 57.66 108 LEU A CA 1
ATOM 892 C C . LEU A 1 108 ? -15.035 -22.189 19.254 1.00 57.66 108 LEU A C 1
ATOM 894 O O . LEU A 1 108 ? -15.812 -21.380 19.764 1.00 57.66 108 LEU A O 1
ATOM 898 N N . THR A 1 109 ? -13.761 -22.277 19.639 1.00 60.47 109 THR A N 1
ATOM 899 C CA . THR A 1 109 ? -13.171 -21.361 20.628 1.00 60.47 109 THR A CA 1
ATOM 900 C C . THR A 1 109 ? -13.004 -19.944 20.050 1.00 60.47 109 THR A C 1
ATOM 902 O O . THR A 1 109 ? -12.909 -19.768 18.828 1.00 60.47 109 THR A O 1
ATOM 905 N N . PRO A 1 110 ? -12.917 -18.891 20.891 1.00 59.00 110 PRO A N 1
ATOM 906 C CA . PRO A 1 110 ? -12.598 -17.535 20.432 1.00 59.00 110 PRO A CA 1
ATOM 907 C C . PRO A 1 110 ? -11.341 -17.457 19.548 1.00 59.00 110 PRO A C 1
ATOM 909 O O . PRO A 1 110 ? -11.312 -16.674 18.595 1.00 59.00 110 PRO A O 1
ATOM 912 N N . ASP A 1 111 ? -10.341 -18.302 19.814 1.00 60.00 111 ASP A N 1
ATOM 913 C CA . ASP A 1 111 ? -9.119 -18.401 19.013 1.00 60.00 111 ASP A CA 1
ATOM 914 C C . ASP A 1 111 ? -9.346 -19.064 17.656 1.00 60.00 111 ASP A C 1
ATOM 916 O O . ASP A 1 111 ? -8.773 -18.626 16.658 1.00 60.00 111 ASP A O 1
ATOM 920 N N . MET A 1 112 ? -10.219 -20.072 17.573 1.00 58.09 112 MET A N 1
ATOM 921 C CA . MET A 1 112 ? -10.612 -20.662 16.290 1.00 58.09 112 MET A CA 1
ATOM 922 C C . MET A 1 112 ? -11.356 -19.648 15.419 1.00 58.09 112 MET A C 1
ATOM 924 O O . MET A 1 112 ? -11.073 -19.546 14.230 1.00 58.09 112 MET A O 1
ATOM 928 N N . ILE A 1 113 ? -12.225 -18.818 16.006 1.00 59.47 113 ILE A N 1
ATOM 929 C CA . ILE A 1 113 ? -12.931 -17.746 15.280 1.00 59.47 113 ILE A CA 1
ATOM 930 C C . ILE A 1 113 ? -11.948 -16.696 14.746 1.00 59.47 113 ILE A C 1
ATOM 932 O O . ILE A 1 113 ? -12.104 -16.208 13.629 1.00 59.47 113 ILE A O 1
ATOM 936 N N . LYS A 1 114 ? -10.889 -16.388 15.502 1.00 57.06 114 LYS A N 1
ATOM 937 C CA . LYS A 1 114 ? -9.797 -15.501 15.064 1.00 57.06 114 LYS A CA 1
ATOM 938 C C . LYS A 1 114 ? -8.950 -16.104 13.928 1.00 57.06 114 LYS A C 1
ATOM 940 O O . LYS A 1 114 ? -8.279 -15.346 13.221 1.00 57.06 114 LYS A O 1
ATOM 945 N N . LYS A 1 115 ? -8.969 -17.437 13.777 1.00 53.16 115 LYS A N 1
ATOM 946 C CA . LYS A 1 115 ? -8.276 -18.225 12.739 1.00 53.16 115 LYS A CA 1
ATOM 947 C C . LYS A 1 115 ? -9.152 -18.577 11.529 1.00 53.16 115 LYS A C 1
ATOM 949 O O . LYS A 1 115 ? -8.598 -19.024 10.527 1.00 53.16 115 LYS A O 1
ATOM 954 N N . LEU A 1 116 ? -10.477 -18.390 11.594 1.00 53.28 116 LEU A N 1
ATOM 955 C CA . LEU A 1 116 ? -11.354 -18.548 10.427 1.00 53.28 116 LEU A CA 1
ATOM 956 C C . LEU A 1 116 ? -10.833 -17.667 9.288 1.00 53.28 116 LEU A C 1
ATOM 958 O O . LEU A 1 116 ? -10.314 -16.577 9.539 1.00 53.28 116 LEU A O 1
ATOM 962 N N . ARG A 1 117 ? -10.954 -18.147 8.043 1.00 50.22 117 ARG A N 1
ATOM 963 C CA . ARG A 1 117 ? -10.571 -17.394 6.841 1.00 50.22 117 ARG A CA 1
ATOM 964 C C . ARG A 1 117 ? -11.465 -16.158 6.745 1.00 50.22 117 ARG A C 1
ATOM 966 O O . ARG A 1 117 ? -12.518 -16.187 6.127 1.00 50.22 117 ARG A O 1
ATOM 973 N N . THR A 1 118 ? -11.076 -15.084 7.421 1.00 44.97 118 THR A N 1
ATOM 974 C CA . THR A 1 118 ? -11.752 -13.796 7.346 1.00 44.97 118 THR A CA 1
ATOM 975 C C . THR A 1 118 ? -11.496 -13.238 5.958 1.00 44.97 118 THR A C 1
ATOM 977 O O . THR A 1 118 ? -10.346 -12.932 5.632 1.00 44.97 118 THR A O 1
ATOM 980 N N . SER A 1 119 ? -12.527 -13.080 5.131 1.00 47.53 119 SER A N 1
ATOM 981 C CA . SER A 1 119 ? -12.391 -12.197 3.978 1.00 47.53 119 SER A CA 1
ATOM 982 C C . SER A 1 119 ? -12.056 -10.803 4.509 1.00 47.53 119 SER A C 1
ATOM 984 O O . SER A 1 119 ? -12.758 -10.309 5.375 1.00 47.53 119 SER A O 1
ATOM 986 N N . VAL A 1 120 ? -11.013 -10.138 4.021 1.00 47.81 120 VAL A N 1
ATOM 987 C CA . VAL A 1 120 ? -10.663 -8.752 4.422 1.00 47.81 120 VAL A CA 1
ATOM 988 C C . VAL A 1 120 ? -11.607 -7.720 3.766 1.00 47.81 120 VAL A C 1
ATOM 990 O O . VAL A 1 120 ? -11.283 -6.566 3.516 1.00 47.81 120 VAL A O 1
ATOM 993 N N . VAL A 1 121 ? -12.797 -8.159 3.387 1.00 49.06 121 VAL A N 1
ATOM 994 C CA . VAL A 1 121 ? -13.619 -7.512 2.380 1.00 49.06 121 VAL A CA 1
ATOM 995 C C . VAL A 1 121 ? -14.843 -6.936 3.063 1.00 49.06 121 VAL A C 1
ATOM 997 O O . VAL A 1 121 ? -15.560 -7.657 3.748 1.00 49.06 121 VAL A O 1
ATOM 1000 N N . ILE A 1 122 ? -15.075 -5.638 2.877 1.00 52.62 122 ILE A N 1
ATOM 1001 C CA . ILE A 1 122 ? -16.299 -4.987 3.331 1.00 52.62 122 ILE A CA 1
ATOM 1002 C C . ILE A 1 122 ? -17.129 -4.675 2.091 1.00 52.62 122 ILE A C 1
ATOM 1004 O O . ILE A 1 122 ? -16.742 -3.823 1.293 1.00 52.62 122 ILE A O 1
ATOM 1008 N N . ASP A 1 123 ? -18.259 -5.360 1.917 1.00 50.00 123 ASP A N 1
ATOM 1009 C CA . ASP A 1 123 ? -19.124 -5.139 0.750 1.00 50.00 123 ASP A CA 1
ATOM 1010 C C . ASP A 1 123 ? -19.787 -3.763 0.761 1.00 50.00 123 ASP A C 1
ATOM 1012 O O . ASP A 1 123 ? -20.027 -3.177 -0.294 1.00 50.00 123 ASP A O 1
ATOM 1016 N N . ASN A 1 124 ? -20.029 -3.216 1.955 1.00 57.69 124 ASN A N 1
ATOM 1017 C CA . ASN A 1 124 ? -20.459 -1.837 2.130 1.00 57.69 124 ASN A CA 1
ATOM 1018 C C . ASN A 1 124 ? -20.075 -1.311 3.528 1.00 57.69 124 ASN A C 1
ATOM 1020 O O . ASN A 1 124 ? -20.862 -1.428 4.474 1.00 57.69 124 ASN A O 1
ATOM 1024 N N . PRO A 1 125 ? -18.873 -0.734 3.698 1.00 57.78 125 PRO A N 1
ATOM 1025 C CA . PRO A 1 125 ? -18.465 -0.181 4.988 1.00 57.78 125 PRO A CA 1
ATOM 1026 C C . PRO A 1 125 ? -19.190 1.116 5.356 1.00 57.78 125 PRO A C 1
ATOM 1028 O O . PRO A 1 125 ? -19.088 1.576 6.492 1.00 57.78 125 PRO A O 1
ATOM 1031 N N . TYR A 1 126 ? -19.937 1.705 4.423 1.00 58.28 126 TYR A N 1
ATOM 1032 C CA . TYR A 1 126 ? -20.592 2.993 4.591 1.00 58.28 126 TYR A CA 1
ATOM 1033 C C . TYR A 1 126 ? -22.054 2.765 5.002 1.00 58.28 126 TYR A C 1
ATOM 1035 O O . TYR A 1 126 ? -22.943 2.625 4.164 1.00 58.28 126 TYR A O 1
ATOM 1043 N N . ARG A 1 127 ? -22.337 2.700 6.312 1.00 58.03 127 ARG A N 1
ATOM 1044 C CA . ARG A 1 127 ? -23.728 2.647 6.807 1.00 58.03 127 ARG A CA 1
ATOM 1045 C C . ARG A 1 127 ? -24.347 4.051 6.949 1.00 58.03 127 ARG A C 1
ATOM 1047 O O . ARG A 1 127 ? -23.700 4.995 7.384 1.00 58.03 127 ARG A O 1
ATOM 1054 N N . LYS A 1 128 ? -25.653 4.117 6.656 1.00 44.62 128 LYS A N 1
ATOM 1055 C CA . LYS A 1 128 ? -26.651 5.196 6.848 1.00 44.62 128 LYS A CA 1
ATOM 1056 C C . LYS A 1 128 ? -26.591 6.450 5.957 1.00 44.62 128 LYS A C 1
ATOM 1058 O O . LYS A 1 128 ? -27.665 6.897 5.582 1.00 44.62 128 LYS A O 1
ATOM 1063 N N . PHE A 1 129 ? -25.427 6.975 5.567 1.00 46.12 129 PHE A N 1
ATOM 1064 C CA . PHE A 1 129 ? -25.361 8.228 4.772 1.00 46.12 129 PHE A CA 1
ATOM 1065 C C . PHE A 1 129 ? -24.725 8.101 3.385 1.00 46.12 129 PHE A C 1
ATOM 1067 O O . PHE A 1 129 ? -24.639 9.081 2.651 1.00 46.12 129 PHE A O 1
ATOM 1074 N N . GLY A 1 130 ? -24.317 6.892 2.996 1.00 57.97 130 GLY A N 1
ATOM 1075 C CA . GLY A 1 130 ? -23.510 6.708 1.797 1.00 57.97 130 GLY A CA 1
ATOM 1076 C C . GLY A 1 130 ? -22.135 7.388 1.925 1.00 57.97 130 GLY A C 1
ATOM 1077 O O . GLY A 1 130 ? -21.899 8.214 2.806 1.00 57.97 130 GLY A O 1
ATOM 1078 N N . PRO A 1 131 ? -21.166 6.992 1.101 1.00 64.69 131 PRO A N 1
ATOM 1079 C CA . PRO A 1 131 ? -19.869 7.649 1.071 1.00 64.69 131 PRO A CA 1
ATOM 1080 C C . PRO A 1 131 ? -19.980 9.064 0.489 1.00 64.69 131 PRO A C 1
ATOM 1082 O O . PRO A 1 131 ? -20.595 9.266 -0.560 1.00 64.69 131 PRO A O 1
ATOM 1085 N N . GLU A 1 132 ? -19.319 10.030 1.128 1.00 71.00 132 GLU A N 1
ATOM 1086 C CA . GLU A 1 132 ? -19.041 11.329 0.513 1.00 71.00 132 GLU A CA 1
ATOM 1087 C C . GLU A 1 132 ? -18.178 11.097 -0.736 1.00 71.00 132 GLU A C 1
ATOM 1089 O O . GLU A 1 132 ? -17.052 10.593 -0.650 1.00 71.00 132 GLU A O 1
ATOM 1094 N N . LYS A 1 133 ? -18.714 11.439 -1.912 1.00 81.19 133 LYS A N 1
ATOM 1095 C CA . LYS A 1 133 ? -17.985 11.309 -3.174 1.00 81.19 133 LYS A CA 1
ATOM 1096 C C . LYS A 1 133 ? -16.886 12.362 -3.216 1.00 81.19 133 LYS A C 1
ATOM 1098 O O . LYS A 1 133 ? -17.166 13.554 -3.277 1.00 81.19 133 LYS A O 1
ATOM 1103 N N . LYS A 1 134 ? -15.636 11.912 -3.204 1.00 86.88 134 LYS A N 1
ATOM 1104 C CA . LYS A 1 134 ? -14.451 12.774 -3.285 1.00 86.88 134 LYS A CA 1
ATOM 1105 C C . LYS A 1 134 ? -13.832 12.658 -4.666 1.00 86.88 134 LYS A C 1
ATOM 1107 O O . LYS A 1 134 ? -13.833 11.579 -5.249 1.00 86.88 134 LYS A O 1
ATOM 1112 N N . GLU A 1 135 ? -13.290 13.744 -5.201 1.00 93.38 135 GLU A N 1
ATOM 1113 C CA . GLU A 1 135 ? -12.550 13.641 -6.457 1.00 93.38 135 GLU A CA 1
ATOM 1114 C C . GLU A 1 135 ? -11.350 12.693 -6.279 1.00 93.38 135 GLU A C 1
ATOM 1116 O O . GLU A 1 135 ? -10.684 12.679 -5.236 1.00 93.38 135 GLU A O 1
ATOM 1121 N N . MET A 1 136 ? -11.100 11.872 -7.296 1.00 96.25 136 MET A N 1
ATOM 1122 C CA . MET A 1 136 ? -9.928 11.013 -7.366 1.00 96.25 136 MET A CA 1
ATOM 1123 C C . MET A 1 136 ? -9.317 11.061 -8.759 1.00 96.25 136 MET A C 1
ATOM 1125 O O . MET A 1 136 ? -10.018 11.120 -9.775 1.00 96.25 136 MET A O 1
ATOM 1129 N N . ARG A 1 137 ? -7.990 11.052 -8.794 1.00 98.44 137 ARG A N 1
ATOM 1130 C CA . ARG A 1 137 ? -7.194 11.121 -10.019 1.00 98.44 137 ARG A CA 1
ATOM 1131 C C . ARG A 1 137 ? -6.182 9.991 -9.984 1.00 98.44 137 ARG A C 1
ATOM 1133 O O . ARG A 1 137 ? -5.670 9.659 -8.920 1.00 98.44 137 ARG A O 1
ATOM 1140 N N . ALA A 1 138 ? -5.896 9.389 -11.129 1.00 98.62 138 ALA A N 1
ATOM 1141 C CA . ALA A 1 138 ? -4.922 8.311 -11.217 1.00 98.62 138 ALA A CA 1
ATOM 1142 C C . ALA A 1 138 ? -3.502 8.867 -11.041 1.00 98.62 138 ALA A C 1
ATOM 1144 O O . ALA A 1 138 ? -2.841 9.195 -12.023 1.00 98.62 138 ALA A O 1
ATOM 1145 N N . ARG A 1 139 ? -3.035 8.974 -9.791 1.00 98.75 139 ARG A N 1
ATOM 1146 C CA . ARG A 1 139 ? -1.697 9.476 -9.439 1.00 98.75 139 ARG A CA 1
ATOM 1147 C C . ARG A 1 139 ? -0.929 8.399 -8.686 1.00 98.75 139 ARG A C 1
ATOM 1149 O O . ARG A 1 139 ? -1.321 8.012 -7.583 1.00 98.75 139 ARG A O 1
ATOM 1156 N N . GLY A 1 140 ? 0.141 7.903 -9.296 1.00 98.50 140 GLY A N 1
ATOM 1157 C CA . GLY A 1 140 ? 0.916 6.789 -8.765 1.00 98.50 140 GLY A CA 1
ATOM 1158 C C . GLY A 1 140 ? 2.283 7.219 -8.250 1.00 98.50 140 GLY A C 1
ATOM 1159 O O . GLY A 1 140 ? 2.530 8.399 -7.984 1.00 98.50 140 GLY A O 1
ATOM 1160 N N . TRP A 1 141 ? 3.157 6.227 -8.100 1.00 98.62 141 TRP A N 1
ATOM 1161 C CA . TRP A 1 141 ? 4.542 6.416 -7.683 1.00 98.62 141 TRP A CA 1
ATOM 1162 C C . TRP A 1 141 ? 5.520 5.679 -8.592 1.00 98.62 141 TRP A C 1
ATOM 1164 O O . TRP A 1 141 ? 5.210 4.628 -9.160 1.00 98.62 141 TRP A O 1
ATOM 1174 N N . SER A 1 142 ? 6.723 6.234 -8.673 1.00 97.06 142 SER A N 1
ATOM 1175 C CA . SER A 1 142 ? 7.911 5.665 -9.299 1.00 97.06 142 SER A CA 1
ATOM 1176 C C . SER A 1 142 ? 8.806 4.956 -8.274 1.00 97.06 142 SER A C 1
ATOM 1178 O O . SER A 1 142 ? 8.568 5.014 -7.066 1.00 97.06 142 SER A O 1
ATOM 1180 N N . TYR A 1 143 ? 9.842 4.260 -8.751 1.00 95.69 143 TYR A N 1
ATOM 1181 C CA . TYR A 1 143 ? 10.784 3.533 -7.887 1.00 95.69 143 TYR A CA 1
ATOM 1182 C C . TYR A 1 143 ? 11.612 4.498 -7.035 1.00 95.69 143 TYR A C 1
ATOM 1184 O O . TYR A 1 143 ? 11.863 4.238 -5.860 1.00 95.69 143 TYR A O 1
ATOM 1192 N N . VAL A 1 144 ? 11.981 5.640 -7.613 1.00 94.25 144 VAL A N 1
ATOM 1193 C CA . VAL A 1 144 ? 12.765 6.701 -6.971 1.00 94.25 144 VAL A CA 1
ATOM 1194 C C . VAL A 1 144 ? 12.146 8.065 -7.248 1.00 94.25 144 VAL A C 1
ATOM 1196 O O . VAL A 1 144 ? 11.264 8.187 -8.100 1.00 94.25 144 VAL A O 1
ATOM 1199 N N . ARG A 1 145 ? 12.613 9.108 -6.552 1.00 92.75 145 ARG A N 1
ATOM 1200 C CA . ARG A 1 145 ? 12.223 10.494 -6.855 1.00 92.75 145 ARG A CA 1
ATOM 1201 C C . ARG A 1 145 ? 12.555 10.854 -8.309 1.00 92.75 145 ARG A C 1
ATOM 1203 O O . ARG A 1 145 ? 13.596 10.441 -8.811 1.00 92.75 145 ARG A O 1
ATOM 1210 N N . ARG A 1 146 ? 11.717 11.669 -8.954 1.00 90.12 146 ARG A N 1
ATOM 1211 C CA . ARG A 1 146 ? 12.024 12.236 -10.281 1.00 90.12 146 ARG A CA 1
ATOM 1212 C C . ARG A 1 146 ? 13.297 13.093 -10.220 1.00 90.12 146 ARG A C 1
ATOM 1214 O O . ARG A 1 146 ? 13.503 13.806 -9.234 1.00 90.12 146 ARG A O 1
ATOM 1221 N N . GLY A 1 147 ? 14.137 13.008 -11.248 1.00 88.75 147 GLY A N 1
ATOM 1222 C CA . GLY A 1 147 ? 15.498 13.551 -11.279 1.00 88.75 147 GLY A CA 1
ATOM 1223 C C . GLY A 1 147 ? 16.470 12.858 -10.314 1.00 88.75 147 GLY A C 1
ATOM 1224 O O . GLY A 1 147 ? 17.504 13.425 -9.969 1.00 88.75 147 GLY A O 1
ATOM 1225 N N . GLY A 1 148 ? 16.110 11.683 -9.796 1.00 85.62 148 GLY A N 1
ATOM 1226 C CA . GLY A 1 148 ? 16.875 10.930 -8.806 1.00 85.62 148 GLY A CA 1
ATOM 1227 C C . GLY A 1 148 ? 17.693 9.778 -9.382 1.00 85.62 148 GLY A C 1
ATOM 1228 O O . GLY A 1 148 ? 18.483 9.203 -8.645 1.00 85.62 148 GLY A O 1
ATOM 1229 N N . ALA A 1 149 ? 17.506 9.413 -10.648 1.00 88.31 149 ALA A N 1
ATOM 1230 C CA . ALA A 1 149 ? 18.249 8.347 -11.312 1.00 88.31 149 ALA A CA 1
ATOM 1231 C C . ALA A 1 149 ? 18.429 8.667 -12.806 1.00 88.31 149 ALA A C 1
ATOM 1233 O O . ALA A 1 149 ? 17.842 7.997 -13.658 1.00 88.31 149 ALA A O 1
ATOM 1234 N N . PRO A 1 150 ? 19.242 9.683 -13.155 1.00 85.44 150 PRO A N 1
ATOM 1235 C CA . PRO A 1 150 ? 19.421 10.105 -14.542 1.00 85.44 150 PRO A CA 1
ATOM 1236 C C . PRO A 1 150 ? 19.998 9.006 -15.446 1.00 85.44 150 PRO A C 1
ATOM 1238 O O . PRO A 1 150 ? 19.716 9.018 -16.642 1.00 85.44 150 PRO A O 1
ATOM 1241 N N . LYS A 1 151 ? 20.761 8.034 -14.912 1.00 88.81 151 LYS A N 1
ATOM 1242 C CA . LYS A 1 151 ? 21.259 6.898 -15.710 1.00 88.81 151 LYS A CA 1
ATOM 1243 C C . LYS A 1 151 ? 20.244 5.762 -15.819 1.00 88.81 151 LYS A C 1
ATOM 1245 O O . LYS A 1 151 ? 20.396 4.895 -16.675 1.00 88.81 151 LYS A O 1
ATOM 1250 N N . PHE A 1 152 ? 19.185 5.785 -15.008 1.00 89.00 152 PHE A N 1
ATOM 1251 C CA . PHE A 1 152 ? 18.094 4.812 -15.044 1.00 89.00 152 PHE A CA 1
ATOM 1252 C C . PHE A 1 152 ? 16.724 5.508 -15.122 1.00 89.00 152 PHE A C 1
ATOM 1254 O O . PHE A 1 152 ? 15.930 5.394 -14.186 1.00 89.00 152 PHE A O 1
ATOM 1261 N N . PRO A 1 153 ? 16.375 6.175 -16.243 1.00 88.56 153 PRO A N 1
ATOM 1262 C CA . PRO A 1 153 ? 15.097 6.887 -16.376 1.00 88.56 153 PRO A CA 1
ATOM 1263 C C . PRO A 1 153 ? 13.866 6.011 -16.089 1.00 88.56 153 PRO A C 1
ATOM 1265 O O . PRO A 1 153 ? 12.866 6.478 -15.546 1.00 88.56 153 PRO A O 1
ATOM 1268 N N . SER A 1 154 ? 13.964 4.701 -16.351 1.00 89.56 154 SER A N 1
ATOM 1269 C CA . SER A 1 154 ? 12.908 3.725 -16.049 1.00 89.56 154 SER A CA 1
ATOM 1270 C C . SER A 1 154 ? 12.589 3.568 -14.556 1.00 89.56 154 SER A C 1
ATOM 1272 O O . SER A 1 154 ? 11.568 2.975 -14.191 1.00 89.56 154 SER A O 1
ATOM 1274 N N . PHE A 1 155 ? 13.445 4.076 -13.668 1.00 91.81 155 PHE A N 1
ATOM 1275 C CA . PHE A 1 155 ? 13.209 4.115 -12.226 1.00 91.81 155 PHE A CA 1
ATOM 1276 C C . PHE A 1 155 ? 12.327 5.300 -11.825 1.00 91.81 155 PHE A C 1
ATOM 1278 O O . PHE A 1 155 ? 11.685 5.262 -10.776 1.00 91.81 155 PHE A O 1
ATOM 1285 N N . GLU A 1 156 ? 12.253 6.325 -12.666 1.00 92.75 156 GLU A N 1
ATOM 1286 C CA . GLU A 1 156 ? 11.464 7.533 -12.430 1.00 92.75 156 GLU A CA 1
ATOM 1287 C C . GLU A 1 156 ? 10.058 7.446 -13.034 1.00 92.75 156 GLU A C 1
ATOM 1289 O O . GLU A 1 156 ? 9.214 8.305 -12.775 1.00 92.75 156 GLU A O 1
ATOM 1294 N N . HIS A 1 157 ? 9.774 6.397 -13.810 1.00 94.31 157 HIS A N 1
ATOM 1295 C CA . HIS A 1 157 ? 8.443 6.145 -14.347 1.00 94.31 157 HIS A CA 1
ATOM 1296 C C . HIS A 1 157 ? 7.510 5.548 -13.296 1.00 94.31 157 HIS A C 1
ATOM 1298 O O . HIS A 1 157 ? 7.833 4.574 -12.605 1.00 94.31 157 HIS A O 1
ATOM 1304 N N . THR A 1 158 ? 6.311 6.118 -13.218 1.00 98.00 158 THR A N 1
ATOM 1305 C CA . THR A 1 158 ? 5.225 5.576 -12.409 1.00 98.00 158 THR A CA 1
ATOM 1306 C C . THR A 1 158 ? 4.785 4.222 -12.947 1.00 98.00 158 THR A C 1
ATOM 1308 O O . THR A 1 158 ? 4.448 4.093 -14.126 1.00 98.00 158 THR A O 1
ATOM 1311 N N . CYS A 1 159 ? 4.733 3.225 -12.066 1.00 98.44 159 CYS A N 1
ATOM 1312 C CA . CYS A 1 159 ? 4.336 1.863 -12.412 1.00 98.44 159 CYS A CA 1
ATOM 1313 C C . CYS A 1 159 ? 3.477 1.214 -11.323 1.00 98.44 159 CYS A C 1
ATOM 1315 O O . CYS A 1 159 ? 3.343 1.734 -10.208 1.00 98.44 159 CYS A O 1
ATOM 1317 N N . GLY A 1 160 ? 2.880 0.066 -11.650 1.00 98.56 160 GLY A N 1
ATOM 1318 C CA . GLY A 1 160 ? 1.932 -0.604 -10.766 1.00 98.56 160 GLY A CA 1
ATOM 1319 C C . GLY A 1 160 ? 2.564 -1.063 -9.469 1.00 98.56 160 GLY A C 1
ATOM 1320 O O . GLY A 1 160 ? 2.042 -0.764 -8.396 1.00 98.56 160 GLY A O 1
ATOM 1321 N N . SER A 1 161 ? 3.717 -1.722 -9.548 1.00 97.94 161 SER A N 1
ATOM 1322 C CA . SER A 1 161 ? 4.394 -2.213 -8.351 1.00 97.94 161 SER A CA 1
ATOM 1323 C C . SER A 1 161 ? 4.747 -1.086 -7.377 1.00 97.94 161 SER A C 1
ATOM 1325 O O . SER A 1 161 ? 4.432 -1.188 -6.194 1.00 97.94 161 SER A O 1
ATOM 1327 N N . MET A 1 162 ? 5.290 0.033 -7.855 1.00 98.56 162 MET A N 1
ATOM 1328 C CA . MET A 1 162 ? 5.647 1.161 -6.982 1.00 98.56 162 MET A CA 1
ATOM 1329 C C . MET A 1 162 ? 4.426 1.921 -6.472 1.00 98.56 162 MET A C 1
ATOM 1331 O O . MET A 1 162 ? 4.411 2.399 -5.336 1.00 98.56 162 MET A O 1
ATOM 1335 N N . THR A 1 163 ? 3.349 1.952 -7.258 1.00 98.88 163 THR A N 1
ATOM 1336 C CA . THR A 1 163 ? 2.079 2.510 -6.797 1.00 98.88 163 THR A CA 1
ATOM 1337 C C . THR A 1 163 ? 1.509 1.714 -5.626 1.00 98.88 163 THR A C 1
ATOM 1339 O O . THR A 1 163 ? 1.062 2.300 -4.638 1.00 98.88 163 THR A O 1
ATOM 1342 N N . THR A 1 164 ? 1.604 0.380 -5.667 1.00 98.75 164 THR A N 1
ATOM 1343 C CA . THR A 1 164 ? 1.221 -0.452 -4.518 1.00 98.75 164 THR A CA 1
ATOM 1344 C C . THR A 1 164 ? 2.091 -0.164 -3.292 1.00 98.75 164 THR A C 1
ATOM 1346 O O . THR A 1 164 ? 1.554 -0.038 -2.193 1.00 98.75 164 THR A O 1
ATOM 1349 N N . SER A 1 165 ? 3.401 0.056 -3.462 1.00 98.81 165 SER A N 1
ATOM 1350 C CA . SER A 1 165 ? 4.323 0.421 -2.375 1.00 98.81 165 SER A CA 1
ATOM 1351 C C . SER A 1 165 ? 3.928 1.718 -1.666 1.00 98.81 165 SER A C 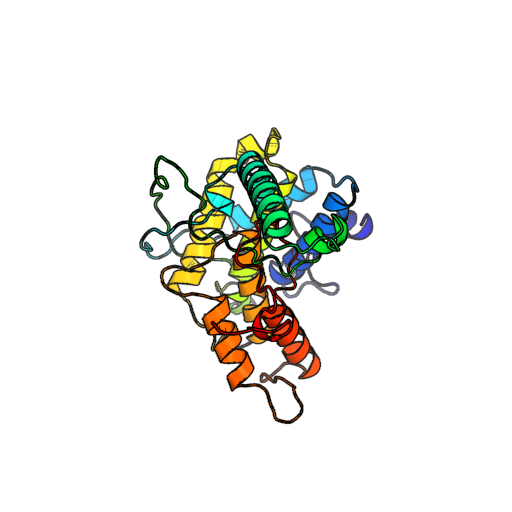1
ATOM 1353 O O . SER A 1 165 ? 3.960 1.780 -0.432 1.00 98.81 165 SER A O 1
ATOM 1355 N N . GLY A 1 166 ? 3.522 2.740 -2.429 1.00 98.88 166 GLY A N 1
ATOM 1356 C CA . GLY A 1 166 ? 3.049 4.013 -1.884 1.00 98.88 166 GLY A CA 1
ATOM 1357 C C . GLY A 1 166 ? 1.762 3.866 -1.082 1.00 98.88 166 GLY A C 1
ATOM 1358 O O . GLY A 1 166 ? 1.684 4.339 0.054 1.00 98.88 166 GLY A O 1
ATOM 1359 N N . ILE A 1 167 ? 0.788 3.121 -1.616 1.00 98.88 1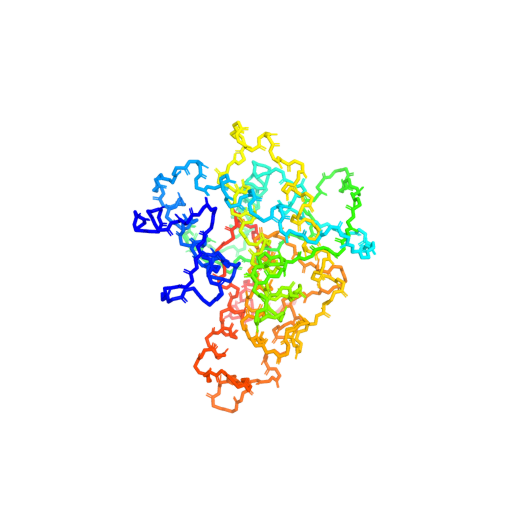67 ILE A N 1
ATOM 1360 C CA . ILE A 1 167 ? -0.469 2.818 -0.916 1.00 98.88 167 ILE A CA 1
ATOM 1361 C C . ILE A 1 167 ? -0.192 2.086 0.402 1.00 98.88 167 ILE A C 1
ATOM 1363 O O . ILE A 1 167 ? -0.683 2.504 1.450 1.00 98.88 167 ILE A O 1
ATOM 1367 N N . VAL A 1 168 ? 0.611 1.017 0.363 1.00 98.62 168 VAL A N 1
ATOM 1368 C CA . VAL A 1 168 ? 0.968 0.207 1.540 1.00 98.62 168 VAL A CA 1
ATOM 1369 C C . VAL A 1 168 ? 1.617 1.071 2.619 1.00 98.62 168 VAL A C 1
ATOM 1371 O O . VAL A 1 168 ? 1.190 1.046 3.775 1.00 98.62 168 VAL A O 1
ATOM 1374 N N . SER A 1 169 ? 2.620 1.863 2.240 1.00 98.81 169 SER A N 1
ATOM 1375 C CA . SER A 1 169 ? 3.381 2.690 3.180 1.00 98.81 169 SER A CA 1
ATOM 1376 C C . SER A 1 169 ? 2.498 3.752 3.836 1.00 98.81 169 SER A C 1
ATOM 1378 O O . SER A 1 169 ? 2.505 3.894 5.059 1.00 98.81 169 SER A O 1
ATOM 1380 N N . LEU A 1 170 ? 1.670 4.449 3.052 1.00 98.88 170 LEU A N 1
ATOM 1381 C CA . LEU A 1 170 ? 0.769 5.476 3.572 1.00 98.88 170 LEU A CA 1
ATOM 1382 C C . LEU A 1 170 ? -0.366 4.896 4.427 1.00 98.88 170 LEU A C 1
ATOM 1384 O O . LEU A 1 170 ? -0.716 5.492 5.447 1.00 98.88 170 LEU A O 1
ATOM 1388 N N . MET A 1 171 ? -0.905 3.724 4.074 1.00 98.44 171 MET A N 1
ATOM 1389 C CA . MET A 1 171 ? -1.894 3.028 4.905 1.00 98.44 171 MET A CA 1
ATOM 1390 C C . MET A 1 171 ? -1.320 2.629 6.267 1.00 98.44 171 MET A C 1
ATOM 1392 O O . MET A 1 171 ? -1.992 2.790 7.287 1.00 98.44 171 MET A O 1
ATOM 1396 N N . ILE A 1 172 ? -0.075 2.147 6.306 1.00 98.38 172 ILE A N 1
ATOM 1397 C CA . ILE A 1 172 ? 0.612 1.819 7.562 1.00 98.38 172 ILE A CA 1
ATOM 1398 C C . ILE A 1 172 ? 0.849 3.085 8.391 1.00 98.38 172 ILE A C 1
ATOM 1400 O O . ILE A 1 172 ? 0.548 3.086 9.586 1.00 98.38 172 ILE A O 1
ATOM 1404 N N . CYS A 1 173 ? 1.304 4.180 7.773 1.00 98.56 173 CYS A N 1
ATOM 1405 C CA . CYS A 1 173 ? 1.450 5.459 8.469 1.00 98.56 173 CYS A CA 1
ATOM 1406 C C . CYS A 1 173 ? 0.115 5.955 9.043 1.00 98.56 173 CYS A C 1
ATOM 1408 O O . CYS A 1 173 ? 0.079 6.378 10.197 1.00 98.56 173 CYS A O 1
ATOM 1410 N N . LYS A 1 174 ? -0.993 5.855 8.291 1.00 98.12 174 LYS A N 1
ATOM 1411 C CA . LYS A 1 174 ? -2.338 6.165 8.805 1.00 98.12 174 LYS A CA 1
ATOM 1412 C C . LYS A 1 174 ? -2.672 5.300 10.022 1.00 98.12 174 LYS A C 1
ATOM 1414 O O . LYS A 1 174 ? -3.053 5.834 11.060 1.00 98.12 174 LYS A O 1
ATOM 1419 N N . ALA A 1 175 ? -2.475 3.984 9.933 1.00 96.12 175 ALA A N 1
ATOM 1420 C CA . ALA A 1 175 ? -2.762 3.067 11.035 1.00 96.12 175 ALA A CA 1
ATOM 1421 C C . ALA A 1 175 ? -1.951 3.375 12.309 1.00 96.12 175 ALA A C 1
ATOM 1423 O O . ALA A 1 175 ? -2.501 3.277 13.407 1.00 96.12 175 ALA A O 1
ATOM 1424 N N . ALA A 1 176 ? -0.678 3.755 12.161 1.00 96.62 176 ALA A N 1
ATOM 1425 C CA . ALA A 1 176 ? 0.229 4.037 13.272 1.00 96.62 176 ALA A CA 1
ATOM 1426 C C . ALA A 1 176 ? 0.042 5.435 13.888 1.00 96.62 176 ALA A C 1
ATOM 1428 O O . ALA A 1 176 ? 0.243 5.603 15.091 1.00 96.62 176 ALA A O 1
ATOM 1429 N N . LEU A 1 177 ? -0.320 6.441 13.081 1.00 97.38 177 LEU A N 1
ATOM 1430 C CA . LEU A 1 177 ? -0.336 7.844 13.504 1.00 97.38 177 LEU A CA 1
ATOM 1431 C C . LEU A 1 177 ? -1.734 8.427 13.737 1.00 97.38 177 LEU A C 1
ATOM 1433 O O . LEU A 1 177 ? -1.817 9.507 14.326 1.00 97.38 177 LEU A O 1
ATOM 1437 N N . GLU A 1 178 ? -2.826 7.802 13.288 1.00 95.81 178 GLU A N 1
ATOM 1438 C CA . GLU A 1 178 ? -4.159 8.408 13.409 1.00 95.81 178 GLU A CA 1
ATOM 1439 C C . GLU A 1 178 ? -4.501 8.798 14.862 1.00 95.81 178 GLU A C 1
ATOM 1441 O O . GLU A 1 178 ? -4.439 7.983 15.780 1.00 95.81 178 GLU A O 1
ATOM 1446 N N . GLY A 1 179 ? -4.870 10.070 15.062 1.00 94.38 179 GLY A N 1
ATOM 1447 C CA . GLY A 1 179 ? -5.135 10.670 16.378 1.00 94.38 179 GLY A CA 1
ATOM 1448 C C . GLY A 1 179 ? -3.963 11.467 16.970 1.00 94.38 179 GLY A C 1
ATOM 1449 O O . GLY A 1 179 ? -4.164 12.245 17.900 1.00 94.38 179 GLY A O 1
ATOM 1450 N N . THR A 1 180 ? -2.757 11.349 16.411 1.00 97.38 180 THR A N 1
ATOM 1451 C CA . THR A 1 180 ? -1.572 12.107 16.854 1.00 97.38 180 THR A CA 1
ATOM 1452 C C . THR A 1 180 ? -1.520 13.530 16.264 1.00 97.38 180 THR A C 1
ATOM 1454 O O . THR A 1 180 ? -2.188 13.815 15.262 1.00 97.38 180 THR A O 1
ATOM 1457 N N . PRO A 1 181 ? -0.706 14.448 16.831 1.00 98.19 181 PRO A N 1
ATOM 1458 C CA . PRO A 1 181 ? -0.447 15.759 16.225 1.00 98.19 181 PRO A CA 1
ATOM 1459 C C . PRO A 1 181 ? 0.130 15.677 14.804 1.00 98.19 181 PRO A C 1
ATOM 1461 O O . PRO A 1 181 ? -0.309 16.418 13.926 1.00 98.19 181 PRO A O 1
ATOM 1464 N N . ILE A 1 182 ? 1.045 14.731 14.555 1.00 98.06 182 ILE A N 1
ATOM 1465 C CA . ILE A 1 182 ? 1.637 14.499 13.227 1.00 98.06 182 ILE A CA 1
ATOM 1466 C C . ILE A 1 182 ? 0.544 14.131 12.223 1.00 98.06 182 ILE A C 1
ATOM 1468 O O . ILE A 1 182 ? 0.486 14.694 11.133 1.00 98.06 182 ILE A O 1
ATOM 1472 N N . TRP A 1 183 ? -0.382 13.240 12.588 1.00 97.88 183 TRP A N 1
ATOM 1473 C CA . TRP A 1 183 ? -1.487 12.894 11.695 1.00 97.88 183 TRP A CA 1
ATOM 1474 C C . TRP A 1 183 ? -2.364 14.095 11.354 1.00 97.88 183 TRP A C 1
ATOM 1476 O O . TRP A 1 183 ? -2.712 14.279 10.192 1.00 97.88 183 TRP A O 1
ATOM 1486 N N . ARG A 1 184 ? -2.689 14.949 12.332 1.00 97.75 184 ARG A N 1
ATOM 1487 C CA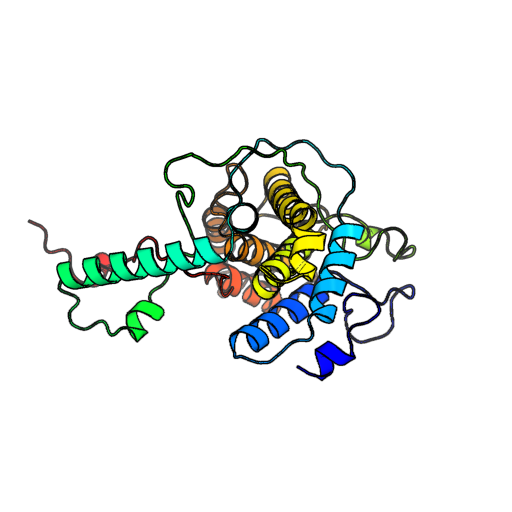 . ARG A 1 184 ? -3.500 16.155 12.085 1.00 97.75 184 ARG A CA 1
ATOM 1488 C C . ARG A 1 184 ? -2.877 17.069 11.025 1.00 97.75 184 ARG A C 1
ATOM 1490 O O . ARG A 1 184 ? -3.622 17.621 10.221 1.00 97.75 184 ARG A O 1
ATOM 1497 N N . LYS A 1 185 ? -1.543 17.159 10.982 1.00 98.38 185 LYS A N 1
ATOM 1498 C CA . LYS A 1 185 ? -0.791 17.929 9.978 1.00 98.38 185 LYS A CA 1
ATOM 1499 C C . LYS A 1 185 ? -0.969 17.386 8.555 1.00 98.38 185 LYS A C 1
ATOM 1501 O O . LYS A 1 185 ? -1.168 18.177 7.642 1.00 98.38 185 LYS A O 1
ATOM 1506 N N . TYR A 1 186 ? -0.942 16.064 8.361 1.00 98.50 186 TYR A N 1
ATOM 1507 C CA . TYR A 1 186 ? -0.926 15.456 7.017 1.00 98.50 186 TYR A CA 1
ATOM 1508 C C . TYR A 1 186 ? -2.226 14.760 6.592 1.00 98.50 186 TYR A C 1
ATOM 1510 O O . TYR A 1 186 ? -2.326 14.319 5.447 1.00 98.50 186 TYR A O 1
ATOM 1518 N N . ARG A 1 187 ? -3.228 14.652 7.476 1.00 97.94 187 ARG A N 1
ATOM 1519 C CA . ARG A 1 187 ? -4.442 13.834 7.292 1.00 97.94 187 ARG A CA 1
ATOM 1520 C C . ARG A 1 187 ? -5.041 13.938 5.890 1.00 97.94 187 ARG A C 1
ATOM 1522 O O . ARG A 1 187 ? -5.165 12.928 5.207 1.00 97.94 187 ARG A O 1
ATOM 1529 N N . LYS A 1 188 ? -5.394 15.154 5.456 1.00 97.88 188 LYS A N 1
ATOM 1530 C CA . LYS A 1 188 ? -6.073 15.374 4.167 1.00 97.88 188 LYS A CA 1
ATOM 1531 C C . LYS A 1 188 ? -5.213 14.912 2.987 1.00 97.88 188 LYS A C 1
ATOM 1533 O O . LYS A 1 188 ? -5.724 14.285 2.066 1.00 97.88 188 LYS A O 1
ATOM 1538 N N . GLN A 1 189 ? -3.913 15.199 3.035 1.00 98.56 189 GLN A N 1
ATOM 1539 C CA . GLN A 1 189 ? -2.971 14.854 1.971 1.00 98.56 189 GLN A CA 1
ATOM 1540 C C . GLN A 1 189 ? -2.744 13.343 1.904 1.00 98.56 189 GLN A C 1
ATOM 1542 O O . GLN A 1 189 ? -2.768 12.784 0.815 1.00 98.56 189 GLN A O 1
ATOM 1547 N N . VAL A 1 190 ? -2.581 12.673 3.051 1.00 98.75 190 VAL A N 1
ATOM 1548 C CA . VAL A 1 190 ? -2.391 11.214 3.104 1.00 98.75 190 VAL A CA 1
ATOM 1549 C C . VAL A 1 190 ? -3.647 10.479 2.646 1.00 98.75 190 VAL A C 1
ATOM 1551 O O . VAL A 1 190 ? -3.551 9.579 1.816 1.00 98.75 190 VAL A O 1
ATOM 1554 N N . GLU A 1 191 ? -4.828 10.876 3.126 1.00 98.31 191 GLU A N 1
ATOM 1555 C CA . GLU A 1 191 ? -6.098 10.272 2.701 1.00 98.31 191 GLU A CA 1
ATOM 1556 C C . GLU A 1 191 ? -6.335 10.459 1.193 1.00 98.31 191 GLU A C 1
ATOM 1558 O O . GLU A 1 191 ? -6.740 9.512 0.518 1.00 98.31 191 GLU A O 1
ATOM 1563 N N . GLN A 1 192 ? -6.036 11.642 0.639 1.00 98.56 192 GLN A N 1
ATOM 1564 C CA . GLN A 1 192 ? -6.122 11.872 -0.807 1.00 98.56 192 GLN A CA 1
ATOM 1565 C C . GLN A 1 192 ? -5.090 11.047 -1.583 1.00 98.56 192 GLN A C 1
ATOM 1567 O O . GLN A 1 192 ? -5.437 10.441 -2.590 1.00 98.56 192 GLN A O 1
ATOM 1572 N N . ALA A 1 193 ? -3.843 10.986 -1.115 1.00 98.81 193 ALA A N 1
ATOM 1573 C CA . ALA A 1 193 ? -2.786 10.247 -1.791 1.00 98.81 193 ALA A CA 1
ATOM 1574 C C . ALA A 1 193 ? -3.101 8.747 -1.867 1.00 98.81 193 ALA A C 1
ATOM 1576 O O . ALA A 1 193 ? -2.962 8.155 -2.934 1.00 98.81 193 ALA A O 1
ATOM 1577 N N . ILE A 1 194 ? -3.603 8.147 -0.779 1.00 98.88 194 ILE A N 1
ATOM 1578 C CA . ILE A 1 194 ? -4.073 6.751 -0.775 1.00 98.88 194 ILE A CA 1
ATOM 1579 C C . ILE A 1 194 ? -5.199 6.568 -1.801 1.00 98.88 194 ILE A C 1
ATOM 1581 O O . ILE A 1 194 ? -5.149 5.632 -2.600 1.00 98.88 194 ILE A O 1
ATOM 1585 N N . ARG A 1 195 ? -6.197 7.464 -1.804 1.00 98.50 195 ARG A N 1
ATOM 1586 C CA . ARG A 1 195 ? -7.331 7.408 -2.740 1.00 98.50 195 ARG A CA 1
ATOM 1587 C C . ARG A 1 195 ? -6.869 7.470 -4.197 1.00 98.50 195 ARG A C 1
ATOM 1589 O O . ARG A 1 195 ? -7.315 6.665 -5.007 1.00 98.50 195 ARG A O 1
ATOM 1596 N N . ASP A 1 196 ? -5.955 8.377 -4.509 1.00 98.88 196 ASP A N 1
ATOM 1597 C CA . ASP A 1 196 ? -5.431 8.566 -5.863 1.00 98.88 196 ASP A CA 1
ATOM 1598 C C . ASP A 1 196 ? -4.524 7.419 -6.316 1.00 98.88 196 ASP A C 1
ATOM 1600 O O . ASP A 1 196 ? -4.569 7.019 -7.479 1.00 98.88 196 ASP A O 1
ATOM 1604 N N . GLY A 1 197 ? -3.767 6.820 -5.394 1.00 98.88 197 GLY A N 1
ATOM 1605 C CA . GLY A 1 197 ? -3.015 5.597 -5.659 1.00 98.88 197 GLY A CA 1
ATOM 1606 C C . GLY A 1 197 ? -3.927 4.434 -6.040 1.00 98.88 197 GLY A C 1
ATOM 1607 O O . GLY A 1 197 ? -3.695 3.741 -7.029 1.00 98.88 197 GLY A O 1
ATOM 1608 N N . VAL A 1 198 ? -5.007 4.233 -5.281 1.00 98.69 198 VAL A N 1
ATOM 1609 C CA . VAL A 1 198 ? -6.005 3.199 -5.590 1.00 98.69 198 VAL A CA 1
ATOM 1610 C C . VAL A 1 198 ? -6.746 3.522 -6.895 1.00 98.69 198 VAL A C 1
ATOM 1612 O O . VAL A 1 198 ? -7.007 2.620 -7.690 1.00 98.69 198 VAL A O 1
ATOM 1615 N N . ALA A 1 199 ? -7.019 4.799 -7.178 1.00 98.75 199 ALA A N 1
ATOM 1616 C CA . ALA A 1 199 ? -7.568 5.236 -8.462 1.00 98.75 199 ALA A CA 1
ATOM 1617 C C . ALA A 1 199 ? -6.607 4.959 -9.630 1.00 98.75 199 ALA A C 1
ATOM 1619 O O . ALA A 1 199 ? -7.054 4.561 -10.704 1.00 98.75 199 ALA A O 1
ATOM 1620 N N . TRP A 1 200 ? -5.295 5.096 -9.421 1.00 98.81 200 TRP A N 1
ATOM 1621 C CA . TRP A 1 200 ? -4.282 4.728 -10.409 1.00 98.81 200 TRP A CA 1
ATOM 1622 C C . TRP A 1 200 ? -4.311 3.229 -10.709 1.00 98.81 200 TRP A C 1
ATOM 1624 O O . TRP A 1 200 ? -4.285 2.849 -11.881 1.00 98.81 200 TRP A O 1
ATOM 1634 N N . LEU A 1 201 ? -4.436 2.384 -9.675 1.00 98.75 201 LEU A N 1
ATOM 1635 C CA . LEU A 1 201 ? -4.586 0.934 -9.850 1.00 98.75 201 LEU A CA 1
ATOM 1636 C C . LEU A 1 201 ? -5.876 0.574 -10.593 1.00 98.75 201 LEU A C 1
ATOM 1638 O O . LEU A 1 201 ? -5.854 -0.334 -11.412 1.00 98.75 201 LEU A O 1
ATOM 1642 N N . ALA A 1 202 ? -6.980 1.281 -10.338 1.00 98.56 202 ALA A N 1
ATOM 1643 C CA . ALA A 1 202 ? -8.241 1.070 -11.049 1.00 98.56 202 ALA A CA 1
ATOM 1644 C C . ALA A 1 202 ? -8.175 1.513 -12.518 1.00 98.56 202 ALA A C 1
ATOM 1646 O O . ALA A 1 202 ? -8.718 0.836 -13.387 1.00 98.56 202 ALA A O 1
ATOM 1647 N N . HIS A 1 203 ? -7.516 2.639 -12.802 1.00 98.62 203 HIS A N 1
ATOM 1648 C CA . HIS A 1 203 ? -7.364 3.163 -14.161 1.00 98.62 203 HIS A CA 1
ATOM 1649 C C . HIS A 1 203 ? -6.457 2.280 -15.027 1.00 98.62 203 HIS A C 1
ATOM 1651 O O . HIS A 1 203 ? -6.765 2.034 -16.188 1.00 98.62 203 HIS A O 1
ATOM 1657 N N . ASN A 1 204 ? -5.366 1.772 -14.449 1.00 98.56 204 ASN A N 1
ATOM 1658 C CA . ASN A 1 204 ? -4.385 0.922 -15.127 1.00 98.56 204 ASN A CA 1
ATOM 1659 C C . ASN A 1 204 ? -4.581 -0.565 -14.802 1.00 98.56 204 ASN A C 1
ATOM 1661 O O . ASN A 1 204 ? -3.617 -1.332 -14.840 1.00 98.56 204 ASN A O 1
ATOM 1665 N N . PHE A 1 205 ? -5.794 -0.966 -14.409 1.00 98.69 205 PHE A N 1
ATOM 1666 C CA . PHE A 1 205 ? -6.028 -2.297 -13.869 1.00 98.69 205 PHE A CA 1
ATOM 1667 C C . PHE A 1 205 ? -5.682 -3.382 -14.891 1.00 98.69 205 PHE A C 1
ATOM 1669 O O . PHE A 1 205 ? -6.167 -3.385 -16.022 1.00 98.69 205 PHE A O 1
ATOM 1676 N N . THR A 1 206 ? -4.854 -4.330 -14.471 1.00 98.56 206 THR A N 1
ATOM 1677 C CA . THR A 1 206 ? -4.582 -5.560 -15.207 1.00 98.56 206 THR A CA 1
ATOM 1678 C C . THR A 1 206 ? -4.011 -6.598 -14.255 1.00 98.56 206 THR A C 1
ATOM 1680 O O . THR A 1 206 ? -3.320 -6.264 -13.295 1.00 98.56 206 THR A O 1
ATOM 1683 N N . VAL A 1 207 ? -4.290 -7.867 -14.535 1.00 98.44 207 VAL A N 1
ATOM 1684 C CA . VAL A 1 207 ? -3.706 -9.014 -13.832 1.00 98.44 207 VAL A CA 1
ATOM 1685 C C . VAL A 1 207 ? -2.615 -9.701 -14.648 1.00 98.44 207 VAL A C 1
ATOM 1687 O O . VAL A 1 207 ? -1.919 -10.550 -14.111 1.00 98.44 207 VAL A O 1
ATOM 1690 N N . SER A 1 208 ? -2.422 -9.328 -15.918 1.00 97.12 208 SER A N 1
ATOM 1691 C CA . SER A 1 208 ? -1.533 -10.030 -16.855 1.00 97.12 208 SER A CA 1
ATOM 1692 C C . SER A 1 208 ? -0.155 -9.392 -17.039 1.00 97.12 208 SER A C 1
ATOM 1694 O O . SER A 1 208 ? 0.673 -9.934 -17.762 1.00 97.12 208 SER A O 1
ATOM 1696 N N . ARG A 1 209 ? 0.102 -8.233 -16.422 1.00 96.94 209 ARG A N 1
ATOM 1697 C CA . ARG A 1 209 ? 1.413 -7.561 -16.439 1.00 96.94 209 ARG A CA 1
ATOM 1698 C C . ARG A 1 209 ? 1.549 -6.585 -15.276 1.00 96.94 209 ARG A C 1
ATOM 1700 O O . ARG A 1 209 ? 0.548 -6.187 -14.691 1.00 96.94 209 ARG A O 1
ATOM 1707 N N . ASN A 1 210 ? 2.771 -6.124 -15.006 1.00 97.62 210 ASN A N 1
ATOM 1708 C CA . ASN A 1 210 ? 3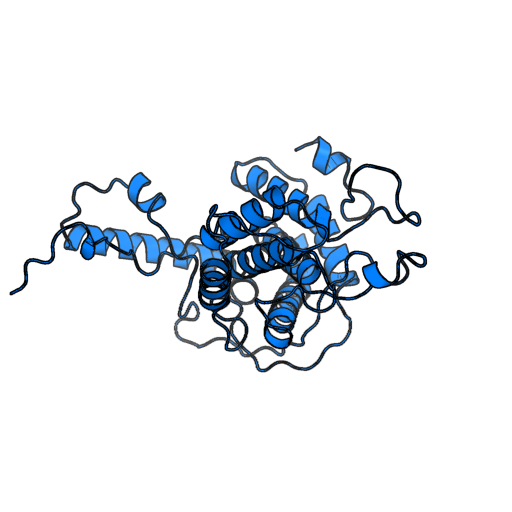.011 -4.932 -14.188 1.00 97.62 210 ASN A CA 1
ATOM 1709 C C . ASN A 1 210 ? 2.864 -3.664 -15.058 1.00 97.62 210 ASN A C 1
ATOM 1711 O O . ASN A 1 210 ? 3.700 -3.449 -15.949 1.00 97.62 210 ASN A O 1
ATOM 1715 N N . PRO A 1 211 ? 1.825 -2.830 -14.854 1.00 97.94 211 PRO A N 1
ATOM 1716 C CA . PRO A 1 211 ? 1.602 -1.664 -15.699 1.00 97.94 211 PRO A CA 1
ATOM 1717 C C . PRO A 1 211 ? 2.804 -0.709 -15.661 1.00 97.94 211 PRO A C 1
ATOM 1719 O O . PRO A 1 211 ? 3.301 -0.366 -14.587 1.00 97.94 211 PRO A O 1
ATOM 1722 N N . ASN A 1 212 ? 3.253 -0.287 -16.847 1.00 95.81 212 ASN A N 1
ATOM 1723 C CA . ASN A 1 212 ? 4.379 0.627 -17.087 1.00 95.81 212 ASN A CA 1
ATOM 1724 C C . ASN A 1 212 ? 5.755 0.162 -16.564 1.00 95.81 212 ASN A C 1
ATOM 1726 O O . ASN A 1 212 ? 6.604 1.004 -16.272 1.00 95.81 212 ASN A O 1
ATOM 1730 N N . LYS A 1 213 ? 6.007 -1.153 -16.431 1.00 91.62 213 LYS A N 1
ATOM 1731 C CA . LYS A 1 213 ? 7.334 -1.659 -16.010 1.00 91.62 213 LYS A CA 1
ATOM 1732 C C . LYS A 1 213 ? 7.980 -2.689 -16.936 1.00 91.62 213 LYS A C 1
ATOM 1734 O O . LYS A 1 213 ? 9.200 -2.697 -17.034 1.00 91.62 213 LYS A O 1
ATOM 1739 N N . GLY A 1 214 ? 7.192 -3.550 -17.583 1.00 86.75 214 GLY A N 1
ATOM 1740 C CA . GLY A 1 214 ? 7.708 -4.609 -18.466 1.00 86.75 214 GLY A CA 1
ATOM 1741 C C . GLY A 1 214 ? 8.284 -5.848 -17.755 1.00 86.75 214 GLY A C 1
ATOM 1742 O O . GLY A 1 214 ? 8.721 -6.764 -18.434 1.00 86.75 214 GLY A O 1
ATOM 1743 N N . GLY A 1 215 ? 8.251 -5.903 -16.418 1.00 91.94 215 GLY A N 1
ATOM 1744 C CA . GLY A 1 215 ? 8.684 -7.045 -15.597 1.00 91.94 215 GLY A CA 1
ATOM 1745 C C . GLY A 1 215 ? 8.242 -6.900 -14.134 1.00 91.94 215 GLY A C 1
ATOM 1746 O O . GLY A 1 215 ? 7.535 -5.939 -13.792 1.00 91.94 215 GLY A O 1
ATOM 1747 N N . TYR A 1 216 ? 8.671 -7.820 -13.264 1.00 94.50 216 TYR A N 1
ATOM 1748 C CA . TYR A 1 216 ? 8.258 -7.892 -11.852 1.00 94.50 216 TYR A CA 1
ATOM 1749 C C . TYR A 1 216 ? 6.740 -8.055 -11.701 1.00 94.50 216 TYR A C 1
ATOM 1751 O O . TYR A 1 216 ? 6.086 -7.375 -10.901 1.00 94.50 216 TYR A O 1
ATOM 1759 N N . HIS A 1 217 ? 6.151 -8.894 -12.545 1.00 97.00 217 HIS A N 1
ATOM 1760 C CA . HIS A 1 217 ? 4.717 -9.104 -12.642 1.00 97.00 217 HIS A CA 1
ATOM 1761 C C . HIS A 1 217 ? 4.166 -9.802 -11.403 1.00 97.00 217 HIS A C 1
ATOM 1763 O O . HIS A 1 217 ? 3.216 -9.290 -10.806 1.00 97.00 217 HIS A O 1
ATOM 1769 N N . PHE A 1 218 ? 4.776 -10.896 -10.947 1.00 97.31 218 PHE A N 1
ATOM 1770 C CA . PHE A 1 218 ? 4.284 -11.606 -9.761 1.00 97.31 218 PHE A CA 1
ATOM 1771 C C . PHE A 1 218 ? 4.480 -10.771 -8.493 1.00 97.31 218 PHE A C 1
ATOM 1773 O O . PHE A 1 218 ? 3.600 -10.709 -7.630 1.00 97.31 218 PHE A O 1
ATOM 1780 N N . TYR A 1 219 ? 5.583 -10.026 -8.433 1.00 97.12 219 TYR A N 1
ATOM 1781 C CA . TYR A 1 219 ? 5.813 -9.011 -7.410 1.00 97.12 219 TYR A CA 1
ATOM 1782 C C . TYR A 1 219 ? 4.717 -7.929 -7.402 1.00 97.12 219 TYR A C 1
ATOM 1784 O O . TYR A 1 219 ? 4.203 -7.576 -6.336 1.00 97.12 219 TYR A O 1
ATOM 1792 N N . TYR A 1 220 ? 4.309 -7.431 -8.576 1.00 98.31 220 TYR A N 1
ATOM 1793 C CA . TYR A 1 220 ? 3.190 -6.496 -8.704 1.00 98.31 220 TYR A CA 1
ATOM 1794 C C . TYR A 1 220 ? 1.863 -7.108 -8.257 1.00 98.31 220 TYR A C 1
ATOM 1796 O O . TYR A 1 220 ? 1.150 -6.458 -7.495 1.00 98.31 220 TYR A O 1
ATOM 1804 N N . LEU A 1 221 ? 1.536 -8.336 -8.674 1.00 98.38 221 LEU A N 1
ATOM 1805 C CA . LEU A 1 221 ? 0.309 -9.006 -8.238 1.00 98.38 221 LEU A CA 1
ATOM 1806 C C . LEU A 1 221 ? 0.259 -9.072 -6.712 1.00 98.38 221 LEU A C 1
ATOM 1808 O O . LEU A 1 221 ? -0.712 -8.623 -6.105 1.00 98.38 221 LEU A O 1
ATOM 1812 N N . TYR A 1 222 ? 1.337 -9.513 -6.064 1.00 98.06 222 TYR A N 1
ATOM 1813 C CA . TYR A 1 222 ? 1.384 -9.522 -4.604 1.00 98.06 222 TYR A CA 1
ATOM 1814 C C . TYR A 1 222 ? 1.339 -8.108 -3.982 1.00 98.06 222 TYR A C 1
ATOM 1816 O O . TYR A 1 222 ? 0.771 -7.899 -2.908 1.00 98.06 222 TYR A O 1
ATOM 1824 N N . GLY A 1 223 ? 1.890 -7.092 -4.648 1.00 98.31 223 GLY A N 1
ATOM 1825 C CA . GLY A 1 223 ? 1.668 -5.685 -4.292 1.00 98.31 223 GLY A CA 1
ATOM 1826 C C . GLY A 1 223 ? 0.192 -5.267 -4.367 1.00 98.31 223 GLY A C 1
ATOM 1827 O O . GLY A 1 223 ? -0.310 -4.597 -3.463 1.00 98.31 223 GLY A O 1
ATOM 1828 N N . MET A 1 224 ? -0.524 -5.694 -5.408 1.00 98.50 224 MET A N 1
ATOM 1829 C CA . MET A 1 224 ? -1.947 -5.421 -5.621 1.00 98.50 224 MET A CA 1
ATOM 1830 C C . MET A 1 224 ? -2.803 -6.041 -4.512 1.00 98.50 224 MET A C 1
ATOM 1832 O O . MET A 1 224 ? -3.688 -5.367 -3.984 1.00 98.50 224 MET A O 1
ATOM 1836 N N . GLU A 1 225 ? -2.493 -7.275 -4.100 1.00 97.69 225 GLU A N 1
ATOM 1837 C CA . GLU A 1 225 ? -3.132 -7.911 -2.941 1.00 97.69 225 GLU A CA 1
ATOM 1838 C C . GLU A 1 225 ? -2.928 -7.090 -1.670 1.00 97.69 225 GLU A C 1
ATOM 1840 O O . GLU A 1 225 ? -3.907 -6.743 -1.005 1.00 97.69 225 GLU A O 1
ATOM 1845 N N . ARG A 1 226 ? -1.687 -6.683 -1.382 1.00 96.94 226 ARG A N 1
ATOM 1846 C CA . ARG A 1 226 ? -1.366 -5.831 -0.231 1.00 96.94 226 ARG A CA 1
ATOM 1847 C C . ARG A 1 226 ? -2.150 -4.525 -0.238 1.00 96.94 226 ARG A C 1
ATOM 1849 O O . ARG A 1 226 ? -2.708 -4.137 0.789 1.00 96.94 226 ARG A O 1
ATOM 1856 N N . ALA A 1 227 ? -2.205 -3.853 -1.386 1.00 97.94 227 ALA A N 1
ATOM 1857 C CA . ALA A 1 227 ? -2.943 -2.608 -1.546 1.00 97.94 227 ALA A CA 1
ATOM 1858 C C . ALA A 1 227 ? -4.447 -2.813 -1.303 1.00 97.94 227 ALA A C 1
ATOM 1860 O O . ALA A 1 227 ? -5.048 -2.061 -0.532 1.00 97.94 227 ALA A O 1
ATOM 1861 N N . GLY A 1 228 ? -5.050 -3.847 -1.895 1.00 95.25 228 GLY A N 1
ATOM 1862 C CA . GLY A 1 228 ? -6.470 -4.159 -1.722 1.00 95.25 228 GLY A CA 1
ATOM 1863 C C . GLY A 1 228 ? -6.820 -4.508 -0.275 1.00 95.25 228 GLY A C 1
ATOM 1864 O O . GLY A 1 228 ? -7.779 -3.972 0.282 1.00 95.25 228 GLY A O 1
ATOM 1865 N N . VAL A 1 229 ? -5.997 -5.341 0.367 1.00 93.12 229 VAL A N 1
ATOM 1866 C CA . VAL A 1 229 ? -6.161 -5.769 1.764 1.00 93.12 229 VAL A CA 1
ATOM 1867 C C . VAL A 1 229 ? -6.000 -4.610 2.743 1.00 93.12 229 VAL A C 1
ATOM 1869 O O . VAL A 1 229 ? -6.859 -4.421 3.601 1.00 93.12 229 VAL A O 1
ATOM 1872 N N . LEU A 1 230 ? -4.931 -3.815 2.645 1.00 94.06 230 LEU A N 1
ATOM 1873 C CA . LEU A 1 230 ? -4.693 -2.733 3.608 1.00 94.06 230 LEU A CA 1
ATOM 1874 C C . LEU A 1 230 ? -5.695 -1.590 3.452 1.00 94.06 230 LEU A C 1
ATOM 1876 O O . LEU A 1 230 ? -6.084 -0.992 4.450 1.00 94.06 230 LEU A O 1
ATOM 1880 N N . THR A 1 231 ? -6.148 -1.307 2.229 1.00 94.69 231 THR A N 1
ATOM 1881 C CA . THR A 1 231 ? -7.171 -0.277 1.986 1.00 94.69 231 THR A CA 1
ATOM 1882 C C . THR A 1 231 ? -8.597 -0.776 2.208 1.00 94.69 231 THR A C 1
ATOM 1884 O O . THR A 1 231 ? -9.523 0.030 2.148 1.00 94.69 231 THR A O 1
ATOM 1887 N N . LEU A 1 232 ? -8.789 -2.075 2.476 1.00 91.12 232 LEU A N 1
ATOM 1888 C CA . LEU A 1 232 ? -10.102 -2.719 2.613 1.00 91.12 232 LEU A CA 1
ATOM 1889 C C . LEU A 1 232 ? -10.981 -2.516 1.364 1.00 91.12 232 LEU A C 1
ATOM 1891 O O . LEU A 1 232 ? -12.208 -2.453 1.448 1.00 91.12 232 LEU A O 1
ATOM 1895 N N . THR A 1 233 ? -10.350 -2.380 0.198 1.00 90.62 233 THR A N 1
ATOM 1896 C CA . THR A 1 233 ? -11.022 -2.055 -1.060 1.00 90.62 233 THR A CA 1
ATOM 1897 C C . THR A 1 233 ? -11.291 -3.341 -1.825 1.00 90.62 233 THR A C 1
ATOM 1899 O O . THR A 1 233 ? -10.362 -3.974 -2.317 1.00 90.62 233 THR A O 1
ATOM 1902 N N . ARG A 1 234 ? -12.562 -3.744 -1.940 1.00 86.94 234 ARG A N 1
ATOM 1903 C CA . ARG A 1 234 ? -12.951 -4.955 -2.686 1.00 86.94 234 ARG A CA 1
ATOM 1904 C C . ARG A 1 234 ? -12.750 -4.808 -4.191 1.00 86.94 234 ARG A C 1
ATOM 1906 O O . ARG A 1 234 ? -12.326 -5.752 -4.848 1.00 86.94 234 ARG A O 1
ATOM 1913 N N . LEU A 1 235 ? -13.120 -3.643 -4.716 1.00 91.62 235 LEU A N 1
ATOM 1914 C CA . LEU A 1 235 ? -13.136 -3.357 -6.141 1.00 91.62 235 LEU A CA 1
ATOM 1915 C C . LEU A 1 235 ? -12.219 -2.182 -6.457 1.00 91.62 235 LEU A C 1
ATOM 1917 O O . LEU A 1 235 ? -12.387 -1.101 -5.897 1.00 91.62 235 LEU A O 1
ATOM 1921 N N . PHE A 1 236 ? -11.295 -2.373 -7.391 1.00 95.50 236 PHE A N 1
ATOM 1922 C CA . PHE A 1 236 ? -10.579 -1.264 -8.011 1.00 95.50 236 PHE A CA 1
ATOM 1923 C C . PHE A 1 236 ? -11.399 -0.784 -9.205 1.00 95.50 236 PHE A C 1
ATOM 1925 O O . PHE A 1 236 ? -11.408 -1.397 -10.273 1.00 95.50 236 PHE A O 1
ATOM 1932 N N . GLY A 1 237 ? -12.180 0.278 -8.995 1.00 93.56 237 GLY A N 1
ATOM 1933 C CA . GLY A 1 237 ? -13.222 0.676 -9.936 1.00 93.56 237 GLY A CA 1
ATOM 1934 C C . GLY A 1 237 ? -14.264 -0.434 -10.084 1.00 93.56 237 GLY A C 1
ATOM 1935 O O . GLY A 1 237 ? -15.015 -0.714 -9.153 1.00 93.56 237 GLY A O 1
ATOM 1936 N N . LYS A 1 238 ? -14.303 -1.075 -11.254 1.00 94.38 238 LYS A N 1
ATOM 1937 C CA . LYS A 1 238 ? -15.194 -2.214 -11.541 1.00 94.38 238 LYS A CA 1
ATOM 1938 C C . LYS A 1 238 ? -14.546 -3.586 -11.314 1.00 94.38 238 LYS A C 1
ATOM 1940 O O . LYS A 1 238 ? -15.247 -4.589 -11.386 1.00 94.38 238 LYS A O 1
ATOM 1945 N N . HIS A 1 239 ? -13.241 -3.626 -11.052 1.00 96.25 239 HIS A N 1
ATOM 1946 C CA . HIS A 1 239 ? -12.462 -4.859 -11.058 1.00 96.25 239 HIS A CA 1
ATOM 1947 C C . HIS A 1 239 ? -12.386 -5.501 -9.679 1.00 96.25 239 HIS A C 1
ATOM 1949 O O . HIS A 1 239 ? -11.936 -4.876 -8.715 1.00 96.25 239 HIS A O 1
ATOM 1955 N N . ASN A 1 240 ? -12.791 -6.765 -9.579 1.00 94.69 240 ASN A N 1
ATOM 1956 C CA . ASN A 1 240 ? -12.578 -7.581 -8.394 1.00 94.69 240 ASN A CA 1
ATOM 1957 C C . ASN A 1 240 ? -11.161 -8.146 -8.441 1.00 94.69 240 ASN A C 1
ATOM 1959 O O . ASN A 1 240 ? -10.943 -9.280 -8.863 1.00 94.69 240 ASN A O 1
ATOM 1963 N N . TRP A 1 241 ? -10.212 -7.332 -7.977 1.00 95.69 241 TRP A N 1
ATOM 1964 C CA . TRP A 1 241 ? -8.779 -7.602 -8.075 1.00 95.69 241 TRP A CA 1
ATOM 1965 C C . TRP A 1 241 ? -8.382 -8.991 -7.574 1.00 95.69 241 TRP A C 1
ATOM 1967 O O . TRP A 1 241 ? -7.527 -9.634 -8.174 1.00 95.69 241 TRP A O 1
ATOM 1977 N N . TYR A 1 242 ? -9.015 -9.482 -6.501 1.00 95.38 242 TYR A N 1
ATOM 1978 C CA . TYR A 1 242 ? -8.674 -10.791 -5.957 1.00 95.38 242 TYR A CA 1
ATOM 1979 C C . TYR A 1 242 ? -9.219 -11.916 -6.820 1.00 95.38 242 TYR A C 1
ATOM 1981 O O . TYR A 1 242 ? -8.489 -12.858 -7.099 1.00 95.38 242 TYR A O 1
ATOM 1989 N N . LYS A 1 243 ? -10.494 -11.826 -7.222 1.00 94.50 243 LYS A N 1
ATOM 1990 C CA . LYS A 1 243 ? -11.116 -12.849 -8.065 1.00 94.50 243 LYS A CA 1
ATOM 1991 C C . LYS A 1 243 ? -10.378 -12.941 -9.400 1.00 94.50 243 LYS A C 1
ATOM 1993 O O . LYS A 1 243 ? -9.884 -14.008 -9.732 1.00 94.50 243 LYS A O 1
ATOM 1998 N N . GLU A 1 244 ? -10.229 -11.811 -10.089 1.00 98.19 244 GLU A N 1
ATOM 1999 C CA . GLU A 1 244 ? -9.563 -11.740 -11.394 1.00 98.19 244 GLU A CA 1
ATOM 2000 C C . GLU A 1 244 ? -8.096 -12.191 -11.300 1.00 98.19 244 GLU A C 1
ATOM 2002 O O . GLU A 1 244 ? -7.619 -12.931 -12.156 1.00 98.19 244 GLU A O 1
ATOM 2007 N N . GLY A 1 245 ? -7.374 -11.802 -10.241 1.00 98.06 245 GLY A N 1
ATOM 2008 C CA . GLY A 1 245 ? -5.987 -12.227 -10.043 1.00 98.06 245 GLY A CA 1
ATOM 2009 C C . GLY A 1 245 ? -5.850 -13.707 -9.677 1.00 98.06 245 GLY A C 1
ATOM 2010 O O . GLY A 1 245 ? -4.925 -14.365 -10.141 1.00 98.06 245 GLY A O 1
ATOM 2011 N N . ALA A 1 246 ? -6.770 -14.257 -8.879 1.00 97.94 246 ALA A N 1
ATOM 2012 C CA . ALA A 1 246 ? -6.756 -15.672 -8.515 1.00 97.94 246 ALA A CA 1
ATOM 2013 C C . ALA A 1 246 ? -7.098 -16.557 -9.718 1.00 97.94 246 ALA A C 1
ATOM 2015 O O . ALA A 1 246 ? -6.414 -17.548 -9.949 1.00 97.94 246 ALA A O 1
ATOM 2016 N N . GLU A 1 247 ? -8.102 -16.173 -10.509 1.00 98.31 247 GLU A N 1
ATOM 2017 C CA . GLU A 1 247 ? -8.448 -16.841 -11.768 1.00 98.31 247 GLU A CA 1
ATOM 2018 C C . GLU A 1 247 ? -7.267 -16.812 -12.743 1.00 98.31 247 GLU A C 1
ATOM 2020 O O . GLU A 1 247 ? -6.903 -17.852 -13.289 1.00 98.31 247 GLU A O 1
ATOM 2025 N N . PHE A 1 248 ? -6.607 -15.656 -12.890 1.00 98.38 248 PHE A N 1
ATOM 2026 C CA . PHE A 1 248 ? -5.395 -15.542 -13.696 1.00 98.38 248 PHE A CA 1
ATOM 2027 C C . PHE A 1 248 ? -4.293 -16.491 -13.209 1.00 98.38 248 PHE A C 1
ATOM 2029 O O . PHE A 1 248 ? -3.769 -17.267 -14.002 1.00 98.38 248 PHE A O 1
ATOM 2036 N N . LEU A 1 249 ? -3.953 -16.475 -11.917 1.00 98.12 249 LEU A N 1
ATOM 2037 C CA . LEU A 1 249 ? -2.881 -17.317 -11.384 1.00 98.12 249 LEU A CA 1
ATOM 2038 C C . LEU A 1 249 ? -3.191 -18.807 -11.540 1.00 98.12 249 LEU A C 1
ATOM 2040 O O . LEU A 1 249 ? -2.329 -19.547 -12.000 1.00 98.12 249 LEU A O 1
ATOM 2044 N N . LEU A 1 250 ? -4.408 -19.248 -11.219 1.00 98.00 250 LEU A N 1
ATOM 2045 C CA . LEU A 1 250 ? -4.795 -20.655 -11.351 1.00 98.00 250 LEU A CA 1
ATOM 2046 C C . LEU A 1 250 ? -4.753 -21.129 -12.809 1.00 98.00 250 LEU A C 1
ATOM 2048 O O . LEU A 1 250 ? -4.294 -22.235 -13.069 1.00 98.00 250 LEU A O 1
ATOM 2052 N N . ALA A 1 251 ? -5.158 -20.283 -13.760 1.00 97.75 251 ALA A N 1
ATOM 2053 C CA . ALA A 1 251 ? -5.087 -20.604 -15.186 1.00 97.75 251 ALA A CA 1
ATOM 2054 C C . ALA A 1 251 ? -3.647 -20.673 -15.734 1.00 97.75 251 ALA A C 1
ATOM 2056 O O . ALA A 1 251 ? -3.426 -21.278 -16.779 1.00 97.75 251 ALA A O 1
ATOM 2057 N N . HIS A 1 252 ? -2.676 -20.060 -15.049 1.00 96.38 252 HIS A N 1
ATOM 2058 C CA . HIS A 1 252 ? -1.269 -20.010 -15.468 1.00 96.38 252 HIS A CA 1
ATOM 2059 C C . HIS A 1 252 ? -0.342 -20.839 -14.564 1.00 96.38 252 HIS A C 1
ATOM 2061 O O . HIS A 1 252 ? 0.881 -20.723 -14.674 1.00 96.38 252 HIS A O 1
ATOM 2067 N N . GLN A 1 253 ? -0.898 -21.656 -13.663 1.00 97.75 253 GLN A N 1
ATOM 2068 C CA . GLN A 1 253 ? -0.105 -22.597 -12.879 1.00 97.75 253 GLN A CA 1
ATOM 2069 C C . GLN A 1 253 ? 0.447 -23.688 -13.801 1.00 97.75 253 GLN A C 1
ATOM 2071 O O . GLN A 1 253 ? -0.288 -24.292 -14.583 1.00 97.75 253 GLN A O 1
ATOM 2076 N N . ARG A 1 254 ? 1.752 -23.946 -13.716 1.00 97.06 254 ARG A N 1
ATOM 2077 C CA . ARG A 1 254 ? 2.411 -25.004 -14.491 1.00 97.06 254 ARG A CA 1
ATOM 2078 C C . ARG A 1 254 ? 2.090 -26.393 -13.909 1.00 97.06 254 ARG A C 1
ATOM 2080 O O . ARG A 1 254 ? 1.699 -26.481 -12.745 1.00 97.06 254 ARG A O 1
ATOM 2087 N N . PRO A 1 255 ? 2.299 -27.492 -14.663 1.00 97.50 255 PRO A N 1
ATOM 2088 C CA . PRO A 1 255 ? 2.038 -28.852 -14.171 1.00 97.50 255 PRO A CA 1
ATOM 2089 C C . PRO A 1 255 ? 2.811 -29.239 -12.900 1.00 97.50 255 PRO A C 1
ATOM 2091 O O . PRO A 1 255 ? 2.328 -30.037 -12.106 1.00 97.50 255 PRO A O 1
ATOM 2094 N N . ASP A 1 256 ? 3.993 -28.656 -12.691 1.00 96.12 256 ASP A N 1
ATOM 2095 C CA . ASP A 1 256 ? 4.814 -28.835 -11.484 1.00 96.12 256 ASP A CA 1
ATOM 2096 C C . ASP A 1 256 ? 4.364 -27.954 -10.299 1.00 96.12 256 ASP A C 1
ATOM 2098 O O . ASP A 1 256 ? 4.982 -27.960 -9.235 1.00 96.12 256 ASP A O 1
ATOM 2102 N N . GLY A 1 257 ? 3.288 -27.185 -10.476 1.00 96.25 257 GLY A N 1
ATOM 2103 C CA . GLY A 1 257 ? 2.719 -26.290 -9.479 1.00 96.25 257 GLY A CA 1
ATOM 2104 C C . GLY A 1 257 ? 3.365 -24.904 -9.409 1.00 96.25 257 GLY A C 1
ATOM 2105 O O . GLY A 1 257 ? 2.912 -24.089 -8.602 1.00 96.25 257 GLY A O 1
ATOM 2106 N N . SER A 1 258 ? 4.386 -24.622 -10.222 1.00 97.12 258 SER A N 1
ATOM 2107 C CA . SER A 1 258 ? 5.140 -23.366 -10.191 1.00 97.12 258 SER A CA 1
ATOM 2108 C C . SER A 1 258 ? 4.551 -22.268 -11.089 1.00 97.12 258 SER A C 1
ATOM 2110 O O . SER A 1 258 ? 3.710 -22.508 -11.961 1.00 97.12 258 SER A O 1
ATOM 2112 N N . TRP A 1 259 ? 5.037 -21.041 -10.886 1.00 97.00 259 TRP A N 1
ATOM 2113 C CA . TRP A 1 259 ? 4.820 -19.887 -11.762 1.00 97.00 259 TRP A CA 1
ATOM 2114 C C . TRP A 1 259 ? 6.150 -19.274 -12.166 1.00 97.00 259 TRP A C 1
ATOM 2116 O O . TRP A 1 259 ? 7.089 -19.237 -11.374 1.00 97.00 259 TRP A O 1
ATOM 2126 N N . HIS A 1 260 ? 6.234 -18.813 -13.409 1.00 93.62 260 HIS A N 1
ATOM 2127 C CA . HIS A 1 260 ? 7.465 -18.308 -14.006 1.00 93.62 260 HIS A CA 1
ATOM 2128 C C . HIS A 1 260 ? 7.199 -16.947 -14.665 1.00 93.62 260 HIS A C 1
ATOM 2130 O O . HIS A 1 260 ? 6.185 -16.782 -15.342 1.00 93.62 260 HIS A O 1
ATOM 2136 N N . GLU A 1 261 ? 8.134 -16.005 -14.532 1.00 89.56 261 GLU A N 1
ATOM 2137 C CA . GLU A 1 261 ? 8.233 -14.822 -15.396 1.00 89.56 261 GLU A CA 1
ATOM 2138 C C . GLU A 1 261 ? 9.650 -14.689 -15.956 1.00 89.56 261 GLU A C 1
ATOM 2140 O O . GLU A 1 261 ? 10.619 -15.162 -15.361 1.00 89.56 261 GLU A O 1
ATOM 2145 N N . GLN A 1 262 ? 9.776 -14.059 -17.122 1.00 85.69 262 GLN A N 1
ATOM 2146 C CA . GLN A 1 262 ? 11.081 -13.813 -17.720 1.00 85.69 262 GLN A CA 1
ATOM 2147 C C . GLN A 1 262 ? 11.888 -12.844 -16.845 1.00 85.69 262 GLN A C 1
ATOM 2149 O O . GLN A 1 262 ? 11.399 -11.778 -16.476 1.00 85.69 262 GLN A O 1
ATOM 2154 N N . GLY A 1 263 ? 13.140 -13.198 -16.553 1.00 79.50 263 GLY A N 1
ATOM 2155 C CA . GLY A 1 263 ? 14.055 -12.344 -15.790 1.00 79.50 263 GLY A CA 1
ATOM 2156 C C . GLY A 1 263 ? 13.927 -12.445 -14.267 1.00 79.50 263 GLY A C 1
ATOM 2157 O O . GLY A 1 263 ? 14.623 -11.706 -13.575 1.00 79.50 263 GLY A O 1
ATOM 2158 N N . ASP A 1 264 ? 13.101 -13.355 -13.742 1.00 80.44 264 ASP A N 1
ATOM 2159 C CA . ASP A 1 264 ? 13.036 -13.657 -12.307 1.00 80.44 264 ASP A CA 1
ATOM 2160 C C . ASP A 1 264 ? 13.173 -15.167 -12.048 1.00 80.44 264 ASP A C 1
ATOM 2162 O O . ASP A 1 264 ? 13.008 -16.005 -12.938 1.00 80.44 264 ASP A O 1
ATOM 2166 N N . SER A 1 265 ? 13.498 -15.526 -10.809 1.00 88.31 265 SER A N 1
ATOM 2167 C CA . SER A 1 265 ? 13.572 -16.916 -10.375 1.00 88.31 265 SER A CA 1
ATOM 2168 C C . SER A 1 265 ? 12.169 -17.534 -10.303 1.00 88.31 265 SER A C 1
ATOM 2170 O O . SER A 1 265 ? 11.287 -16.954 -9.658 1.00 88.31 265 SER A O 1
ATOM 2172 N N . PRO A 1 266 ? 11.957 -18.753 -10.842 1.00 90.62 266 PRO A N 1
ATOM 2173 C CA . PRO A 1 266 ? 10.727 -19.520 -10.630 1.00 90.62 266 PRO A CA 1
ATOM 2174 C C . PRO A 1 266 ? 10.305 -19.626 -9.163 1.00 90.62 266 PRO A C 1
ATOM 2176 O O . PRO A 1 266 ? 9.116 -19.596 -8.847 1.00 90.62 266 PRO A O 1
ATOM 2179 N N . LEU A 1 267 ? 11.275 -19.702 -8.246 1.00 95.31 267 LEU A N 1
ATOM 2180 C CA . LEU A 1 267 ? 11.015 -19.744 -6.809 1.00 95.31 267 LEU A CA 1
ATOM 2181 C C . LEU A 1 267 ? 10.354 -18.449 -6.318 1.00 95.31 267 LEU A C 1
ATOM 2183 O O . LEU A 1 267 ? 9.398 -18.498 -5.545 1.00 95.31 267 LEU A O 1
ATOM 2187 N N . ILE A 1 268 ? 10.849 -17.296 -6.774 1.00 94.56 268 ILE A N 1
ATOM 2188 C CA . ILE A 1 268 ? 10.352 -15.974 -6.374 1.00 94.56 268 ILE A CA 1
ATOM 2189 C C . ILE A 1 268 ? 8.949 -15.748 -6.945 1.00 94.56 268 ILE A C 1
ATOM 2191 O O . ILE A 1 268 ? 8.032 -15.395 -6.197 1.00 94.56 268 ILE A O 1
ATOM 2195 N N . ALA A 1 269 ? 8.753 -16.029 -8.235 1.00 95.75 269 ALA A N 1
ATOM 2196 C CA . ALA A 1 269 ? 7.448 -15.927 -8.883 1.00 95.75 269 ALA A CA 1
ATOM 2197 C C . ALA A 1 269 ? 6.407 -16.843 -8.213 1.00 95.75 269 ALA A C 1
ATOM 2199 O O . ALA A 1 269 ? 5.314 -16.392 -7.859 1.00 95.75 269 ALA A O 1
ATOM 2200 N N . THR A 1 270 ? 6.775 -18.097 -7.929 1.00 97.69 270 THR A N 1
ATOM 2201 C CA . THR A 1 270 ? 5.921 -19.054 -7.205 1.00 97.69 270 THR A CA 1
ATOM 2202 C C . THR A 1 270 ? 5.584 -18.565 -5.796 1.00 97.69 270 THR A C 1
ATOM 2204 O O . THR A 1 270 ? 4.421 -18.604 -5.387 1.00 97.69 270 THR A O 1
ATOM 2207 N N . ALA A 1 271 ? 6.564 -18.044 -5.052 1.00 97.25 271 ALA A N 1
ATOM 2208 C CA . ALA A 1 271 ? 6.330 -17.509 -3.715 1.00 97.25 271 ALA A CA 1
ATOM 2209 C C . ALA A 1 271 ? 5.331 -16.340 -3.738 1.00 97.25 271 ALA A C 1
ATOM 2211 O O . ALA A 1 271 ? 4.385 -16.325 -2.946 1.00 97.25 271 ALA A O 1
ATOM 2212 N N . PHE A 1 272 ? 5.483 -15.387 -4.662 1.00 97.44 272 PHE A N 1
ATOM 2213 C CA . PHE A 1 272 ? 4.548 -14.269 -4.791 1.00 97.44 272 PHE A CA 1
ATOM 2214 C C . PHE A 1 272 ? 3.149 -14.702 -5.242 1.00 97.44 272 PHE A C 1
ATOM 2216 O O . PHE A 1 272 ? 2.166 -14.199 -4.691 1.00 97.44 272 PHE A O 1
ATOM 2223 N N . ALA A 1 273 ? 3.037 -15.665 -6.162 1.00 97.62 273 ALA A N 1
ATOM 2224 C CA . ALA A 1 273 ? 1.751 -16.231 -6.571 1.00 97.62 273 ALA A CA 1
ATOM 2225 C C . ALA A 1 273 ? 1.006 -16.863 -5.382 1.00 97.62 273 ALA A C 1
ATOM 2227 O O . ALA A 1 273 ? -0.163 -16.558 -5.134 1.00 97.62 273 ALA A O 1
ATOM 2228 N N . ILE A 1 274 ? 1.696 -17.679 -4.578 1.00 97.06 274 ILE A N 1
ATOM 2229 C CA . ILE A 1 274 ? 1.112 -18.311 -3.386 1.00 97.06 274 ILE A CA 1
ATOM 2230 C C . ILE A 1 274 ? 0.710 -17.258 -2.344 1.00 97.06 274 ILE A C 1
ATOM 2232 O O . ILE A 1 274 ? -0.369 -17.353 -1.750 1.00 97.06 274 ILE A O 1
ATOM 2236 N N . LEU A 1 275 ? 1.544 -16.238 -2.119 1.00 96.12 275 LEU A N 1
ATOM 2237 C CA . LEU A 1 275 ? 1.235 -15.150 -1.186 1.00 96.12 275 LEU A CA 1
ATOM 2238 C C . LEU A 1 275 ? -0.014 -14.364 -1.612 1.00 96.12 275 LEU A C 1
ATOM 2240 O O . LEU A 1 275 ? -0.855 -14.062 -0.759 1.00 96.12 275 LEU A O 1
ATOM 2244 N N . PHE A 1 276 ? -0.173 -14.103 -2.914 1.00 96.81 276 PHE A N 1
ATOM 2245 C CA . PHE A 1 276 ? -1.388 -13.514 -3.476 1.00 96.81 276 PHE A CA 1
ATOM 2246 C C . PHE A 1 276 ? -2.609 -14.404 -3.223 1.00 96.81 276 PHE A C 1
ATOM 2248 O O . PHE A 1 276 ? -3.588 -13.957 -2.621 1.00 96.81 276 PHE A O 1
ATOM 2255 N N . LEU A 1 277 ? -2.549 -15.678 -3.634 1.00 94.56 277 LEU A N 1
ATOM 2256 C CA . LEU A 1 277 ? -3.665 -16.625 -3.522 1.00 94.56 277 LEU A CA 1
ATOM 2257 C C . LEU A 1 277 ? -4.121 -16.795 -2.069 1.00 94.56 277 LEU A C 1
ATOM 2259 O O . LEU A 1 277 ? -5.320 -16.871 -1.795 1.00 94.56 277 LEU A O 1
ATOM 2263 N N . LYS A 1 278 ? -3.180 -16.777 -1.122 1.00 92.19 278 LYS A N 1
ATOM 2264 C CA . LYS A 1 278 ? -3.456 -16.886 0.315 1.00 92.19 278 LYS A CA 1
ATOM 2265 C C . LYS A 1 278 ? -4.110 -15.638 0.919 1.00 92.19 278 LYS A C 1
ATOM 2267 O O . LYS A 1 278 ? -4.628 -15.735 2.031 1.00 92.19 278 LYS A O 1
ATOM 2272 N N . LYS A 1 279 ? -4.070 -14.485 0.239 1.00 88.25 279 LYS A N 1
ATOM 2273 C CA . LYS A 1 279 ? -4.236 -13.161 0.864 1.00 88.25 279 LYS A CA 1
ATOM 2274 C C . LYS A 1 279 ? -3.360 -13.026 2.112 1.00 88.25 279 LYS A C 1
ATOM 2276 O O . LYS A 1 279 ? -3.851 -12.882 3.233 1.00 88.25 279 LYS A O 1
ATOM 2281 N N . ALA A 1 280 ? -2.052 -13.214 1.938 1.00 86.25 280 ALA A N 1
ATOM 2282 C CA . ALA A 1 280 ? -1.118 -13.345 3.055 1.00 86.25 280 ALA A CA 1
ATOM 2283 C C . ALA A 1 280 ? -0.943 -12.056 3.879 1.00 86.25 280 ALA A C 1
ATOM 2285 O O . ALA A 1 280 ? -0.384 -12.101 4.980 1.00 86.25 280 ALA A O 1
ATOM 2286 N N . THR A 1 281 ? -1.414 -10.913 3.379 1.00 87.62 281 THR A N 1
ATOM 2287 C CA . THR A 1 281 ? -1.222 -9.629 4.042 1.00 87.62 281 THR A CA 1
ATOM 2288 C C . THR A 1 281 ? -2.069 -9.514 5.296 1.00 87.62 281 THR A C 1
ATOM 2290 O O . THR A 1 281 ? -3.287 -9.685 5.297 1.00 87.62 281 THR A O 1
ATOM 2293 N N . ALA A 1 282 ? -1.418 -9.173 6.406 1.00 83.75 282 ALA A N 1
ATOM 2294 C CA . ALA A 1 282 ? -2.125 -8.947 7.650 1.00 83.75 282 ALA A CA 1
ATOM 2295 C C . ALA A 1 282 ? -2.850 -7.588 7.581 1.00 83.75 282 ALA A C 1
ATOM 2297 O O . ALA A 1 282 ? -2.182 -6.559 7.453 1.00 83.75 282 ALA A O 1
ATOM 2298 N N . PRO A 1 283 ? -4.188 -7.554 7.684 1.00 83.25 283 PRO A N 1
ATOM 2299 C CA . PRO A 1 283 ? -4.940 -6.336 7.421 1.00 83.25 283 PRO A CA 1
ATOM 2300 C C . PRO A 1 283 ? -4.852 -5.339 8.578 1.00 83.25 283 PRO A C 1
ATOM 2302 O O . PRO A 1 283 ? -4.508 -5.711 9.706 1.00 83.25 283 PRO A O 1
ATOM 2305 N N . VAL A 1 284 ? -5.218 -4.081 8.306 1.00 80.81 284 VAL A N 1
ATOM 2306 C CA . VAL A 1 284 ? -5.271 -3.024 9.332 1.00 80.81 284 VAL A CA 1
ATOM 2307 C C . VAL A 1 284 ? -6.427 -3.199 10.322 1.00 80.81 284 VAL A C 1
ATOM 2309 O O . VAL A 1 284 ? -6.317 -2.771 11.470 1.00 80.81 284 VAL A O 1
ATOM 2312 N N . VAL A 1 285 ? -7.498 -3.866 9.887 1.00 76.06 285 VAL A N 1
ATOM 2313 C CA . VAL A 1 285 ? -8.601 -4.417 10.691 1.00 76.06 285 VAL A CA 1
ATOM 2314 C C . VAL A 1 285 ? -9.110 -5.690 10.012 1.00 76.06 285 VAL A C 1
ATOM 2316 O O . VAL A 1 285 ? -9.035 -5.806 8.789 1.00 76.06 285 VAL A O 1
ATOM 2319 N N . ARG A 1 286 ? -9.638 -6.657 10.764 1.00 68.50 286 ARG A N 1
ATOM 2320 C CA . ARG A 1 286 ? -10.271 -7.863 10.209 1.00 68.50 286 ARG A CA 1
ATOM 2321 C C . ARG A 1 286 ? -11.780 -7.695 10.241 1.00 68.50 286 ARG A C 1
ATOM 2323 O O . ARG A 1 286 ? -12.376 -7.649 11.309 1.00 68.50 286 ARG A O 1
ATOM 2330 N N . ILE A 1 287 ? -12.419 -7.635 9.083 1.00 62.03 287 ILE A N 1
ATOM 2331 C CA . ILE A 1 287 ? -13.882 -7.596 9.007 1.00 62.03 287 ILE A CA 1
ATOM 2332 C C . ILE A 1 287 ? -14.327 -8.905 8.373 1.00 62.03 287 ILE A C 1
ATOM 2334 O O . ILE A 1 287 ? -14.246 -9.018 7.160 1.00 62.03 287 ILE A O 1
ATOM 2338 N N . PRO A 1 288 ? -14.724 -9.915 9.168 1.00 53.69 288 PRO A N 1
ATOM 2339 C CA . PRO A 1 288 ? -15.186 -11.176 8.616 1.00 53.69 288 PRO A CA 1
ATOM 2340 C C . PRO A 1 288 ? -16.421 -10.936 7.744 1.00 53.69 288 PRO A C 1
ATOM 2342 O O . PRO A 1 288 ? -17.425 -10.424 8.233 1.00 53.69 288 PRO A O 1
ATOM 2345 N N . HIS A 1 289 ? -16.346 -11.341 6.485 1.00 49.50 289 HIS A N 1
ATOM 2346 C CA . HIS A 1 289 ? -17.491 -11.641 5.633 1.00 49.50 289 HIS A CA 1
ATOM 2347 C C . HIS A 1 289 ? -17.342 -13.092 5.163 1.00 49.50 289 HIS A C 1
ATOM 2349 O O . HIS A 1 289 ? -16.241 -13.644 5.224 1.00 49.50 289 HIS A O 1
ATOM 2355 N N . ASP A 1 290 ? -18.468 -13.716 4.817 1.00 43.31 290 ASP A N 1
ATOM 2356 C CA . ASP A 1 290 ? -18.594 -15.099 4.354 1.00 43.31 290 ASP A CA 1
ATOM 2357 C C . ASP A 1 290 ? -17.624 -16.074 5.023 1.00 43.31 290 ASP A C 1
ATOM 2359 O O . ASP A 1 290 ? -16.549 -16.407 4.517 1.00 43.31 290 ASP A O 1
ATOM 2363 N N . VAL A 1 291 ? -18.035 -16.599 6.179 1.00 40.78 291 VAL A N 1
ATOM 2364 C CA . VAL A 1 291 ? -17.460 -17.869 6.602 1.00 40.78 291 VAL A CA 1
ATOM 2365 C C . VAL A 1 291 ? -17.940 -18.873 5.572 1.00 40.78 291 VAL A C 1
ATOM 2367 O O . VAL A 1 291 ? -19.113 -19.237 5.571 1.00 40.78 291 VAL A O 1
ATOM 2370 N N . ALA A 1 292 ? -17.034 -19.321 4.703 1.00 41.25 292 ALA A N 1
ATOM 2371 C CA . ALA A 1 292 ? -17.161 -20.624 4.079 1.00 41.25 292 ALA A CA 1
ATOM 2372 C C . ALA A 1 292 ? -17.136 -21.643 5.225 1.00 41.25 292 ALA A C 1
ATOM 2374 O O . ALA A 1 292 ? -16.113 -22.252 5.537 1.00 41.25 292 ALA A O 1
ATOM 2375 N N . THR A 1 293 ? -18.256 -21.758 5.943 1.00 40.53 293 THR A N 1
ATOM 2376 C CA . THR A 1 293 ? -18.549 -22.953 6.703 1.00 40.53 293 THR A CA 1
ATOM 2377 C C . THR A 1 293 ? -18.542 -24.002 5.616 1.00 40.53 293 THR A C 1
ATOM 2379 O O . THR A 1 293 ? -19.250 -23.873 4.619 1.00 40.53 293 THR A O 1
ATOM 2382 N N . GLY A 1 294 ? -17.630 -24.960 5.696 1.00 34.16 294 GLY A N 1
ATOM 2383 C CA . GLY A 1 294 ? -17.613 -26.073 4.767 1.00 34.16 294 GLY A CA 1
ATOM 2384 C C . GLY A 1 294 ? -18.887 -26.894 4.945 1.00 34.16 294 GLY A C 1
ATOM 2385 O O . GLY A 1 294 ? -18.803 -28.025 5.385 1.00 34.16 294 GLY A O 1
ATOM 2386 N N . ALA A 1 295 ? -20.065 -26.366 4.613 1.00 38.19 295 ALA A N 1
ATOM 2387 C CA . ALA A 1 295 ? -21.294 -27.130 4.480 1.00 38.19 295 ALA A CA 1
ATOM 2388 C C . ALA A 1 295 ? -21.144 -28.171 3.353 1.00 38.19 295 ALA A C 1
ATOM 2390 O O . ALA A 1 295 ? -21.798 -29.204 3.380 1.00 38.19 295 ALA A O 1
ATOM 2391 N N . GLY A 1 296 ? -20.191 -27.962 2.431 1.00 37.34 296 GLY A N 1
ATOM 2392 C CA . GLY A 1 296 ? -19.701 -29.001 1.520 1.00 37.34 296 GLY A CA 1
ATOM 2393 C C . GLY A 1 296 ? -18.799 -30.069 2.167 1.00 37.34 296 GLY A C 1
ATOM 2394 O O . GLY A 1 296 ? -18.645 -31.137 1.595 1.00 37.34 296 GLY A O 1
ATOM 2395 N N . MET A 1 297 ? -18.230 -29.821 3.352 1.00 36.06 297 MET A N 1
ATOM 2396 C CA . MET A 1 297 ? -17.404 -30.772 4.121 1.00 36.06 297 MET A CA 1
ATOM 2397 C C . MET A 1 297 ? -18.146 -31.402 5.314 1.00 36.06 297 MET A C 1
ATOM 2399 O O . MET A 1 297 ? -17.758 -32.471 5.766 1.00 36.06 297 MET A O 1
ATOM 2403 N N . PHE A 1 298 ? -19.220 -30.779 5.809 1.00 39.09 298 PHE A N 1
ATOM 2404 C CA . PHE A 1 298 ? -19.982 -31.226 6.983 1.00 39.09 298 PHE A CA 1
ATOM 2405 C C . PHE A 1 298 ? -21.464 -31.486 6.682 1.00 39.09 298 PHE A C 1
ATOM 2407 O O . PHE A 1 298 ? -22.331 -31.217 7.507 1.00 39.09 298 PHE A O 1
ATOM 2414 N N . GLY A 1 299 ? -21.739 -32.054 5.506 1.00 33.94 299 GLY A N 1
ATOM 2415 C CA . GLY A 1 299 ? -22.983 -32.767 5.225 1.00 33.94 299 GLY A CA 1
ATOM 2416 C C . GLY A 1 299 ? -24.219 -31.889 5.042 1.00 33.94 299 GLY A C 1
ATOM 2417 O O . GLY A 1 299 ? -24.976 -31.642 5.977 1.00 33.94 299 GLY A O 1
ATOM 2418 N N . ASN A 1 300 ? -24.532 -31.565 3.788 1.00 31.41 300 ASN A N 1
ATOM 2419 C CA . ASN A 1 300 ? -25.922 -31.335 3.410 1.00 31.41 300 ASN A CA 1
ATOM 2420 C C . ASN A 1 300 ? -26.696 -32.657 3.548 1.00 31.41 300 ASN A C 1
ATOM 2422 O O . ASN A 1 300 ? -26.649 -33.504 2.655 1.00 31.41 300 ASN A O 1
ATOM 2426 N N . LYS A 1 301 ? -27.463 -32.822 4.630 1.00 37.53 301 LYS A N 1
ATOM 2427 C CA . LYS A 1 301 ? -28.683 -33.634 4.559 1.00 37.53 301 LYS A CA 1
ATOM 2428 C C . LYS A 1 301 ? -29.762 -32.763 3.926 1.00 37.53 301 LYS A C 1
ATOM 2430 O O . LYS A 1 301 ? -30.303 -31.872 4.573 1.00 37.53 301 LYS A O 1
ATOM 2435 N N . LYS A 1 302 ? -30.025 -33.016 2.641 1.00 35.72 302 LYS A N 1
ATOM 2436 C CA . LYS A 1 302 ? -31.227 -32.544 1.948 1.00 35.72 302 LYS A CA 1
ATOM 2437 C C . LYS A 1 302 ? -32.469 -32.935 2.764 1.00 35.72 302 LYS A C 1
ATOM 2439 O O . LYS A 1 302 ? -32.577 -34.086 3.190 1.00 35.72 302 LYS A O 1
ATOM 2444 N N . LYS A 1 303 ? -33.397 -31.999 2.920 1.00 32.06 303 LYS A N 1
ATOM 2445 C CA . LYS A 1 303 ? -34.833 -32.267 2.879 1.00 32.06 303 LYS A CA 1
ATOM 2446 C C . LYS A 1 303 ? -35.427 -31.306 1.867 1.00 32.06 303 LYS A C 1
ATOM 2448 O O . LYS A 1 303 ? -34.977 -30.139 1.874 1.00 32.06 303 LYS A O 1
#

pLDDT: mean 86.55, std 17.43, range [31.41, 98.88]

=== Feature glossary ===
The record interleaves many kinds of information about one protein. Here is each kind framed as the question it answers.

Q: What does the local fold look like, residue by residue?
A: A 3Di character summarizes, for each residue, the relative orientation of the Cα frame of its nearest spatial neighbor. Because it encodes fold topology rather than chemistry, 3Di alignments detect remote structural similarity that sequence alignment misses.

Q: Which residues are in helices, strands, or loops?
A: Secondary structure is the local, repeating backbone conformation. DSSP classifies it into eight states by reading the hydrogen-bond network: three helix types (H, G, I), two β types (E, B), two non-regular types (T, S), and unstructured coil (-).

Q: How big and how compact is the whole molecule?
A: Three whole-structure scalars: the radius of gyration (RMS distance of Cα from centroid, in Å), the count of Cα–Cα contacts (pairs closer than 8 Å and separated by more than four residues in sequence — i.e. tertiary, not local, contacts), and the bounding-box dimensions. Together they distinguish compact globular folds from extended fibres or disordered chains.

Q: How confident is the AlphaFold model at each residue?
A: For AlphaFold models, the B-factor field carries pLDDT — the model's own estimate of local accuracy on a 0–100 scale. Regions with pLDDT<50 should be treated as essentially unmodeled; they often correspond to intrinsically disordered segments.

Q: What family and function is it annotated with?
A: Functional annotations link the protein to curated databases. InterPro entries identify conserved domains and families by matching the sequence against member-database signatures (Pfam, PROSITE, CDD, …). Gene Ontology (GO) terms describe molecular function, biological process, and cellular component in a controlled vocabulary. CATH places the structure in a hierarchical fold classification (Class/Architecture/Topology/Homologous-superfamily). The organism is the source species.

Q: What known structures does this most rese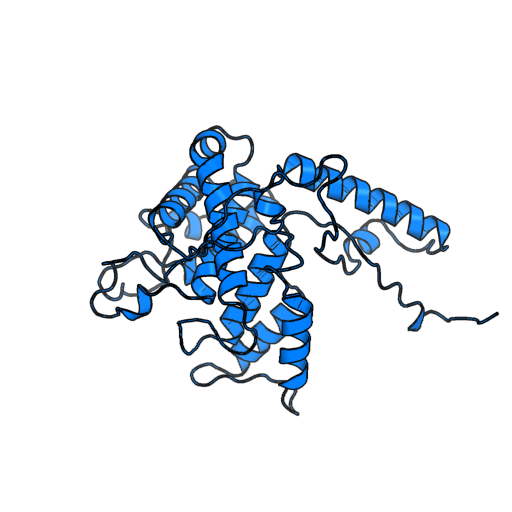mble?
A: Nearest PDB neighbors are the top structural matches found by Foldseek when searching this structure against the entire Protein Data Bank. Each hit reports a TM-score (0 to 1; >0.5 almost always implies the same fold) and an E-value. These are *structural* homologs — they may share no detectable sequence similarity.

Q: Which residues are buried vs exposed?
A: Solvent-accessible surface area (SASA) is the area in Å² traced out by the centre of a 1.4 Å probe sphere (a water molecule) rolled over the protein's van der Waals surface (Shrake–Rupley / Lee–Richards construction). Buried residues have near-zero SASA; fully exposed residues can exceed 200 Å². The total SASA scales roughly with the number of surface residues.

Q: What are the backbone torsion angles?
A: φ (phi) and ψ (psi) are the two rotatable backbone dihedrals per residue: φ is the C(i-1)–N–Cα–C torsion, ψ is the N–Cα–C–N(i+1) torsion, both in degrees on (−180°, 180°]. α-helical residues cluster near (−60°, −45°); β-strand residues near (−120°, +130°). A Ramachandran plot is simply a scatter of (φ, ψ) for every residue.

Q: Are the domains correctly placed relative to each other?
A: Predicted aligned error is AlphaFold's pairwise confidence. Unlike pLDDT (per-residue), PAE is per-residue-pair and captures whether two parts of the structure are correctly placed relative to each other. Units are ångströms of expected positional error.

Q: What if only a Cα trace is available?
A: P-SEA three-state annotation labels each residue as helix, strand, or coil based purely on the geometry of the Cα trace. It serves as a fallback when the full backbone (and thus DSSP) is unavailable.

Q: What is the amino-acid chain?
A: This is the polypeptide sequence — one letter per residue, N-terminus first. Length ranges from a few dozen residues for small domains to over a thousand for large multi-domain proteins.

Q: What do the rendered images show?
A: The six renders are orthographic views along the three Cartesian axes in both directions. Representation (cartoon, sticks, or surface) and color scheme (sequence-rainbow or by-chain) vary across proteins so the training set covers all the common visualization conventions.

Q: What do the diagnostic plots show?
A: Plot images: a contact map (which residues are close in 3D, as an N×N binary image), a Ramachandran scatter (backbone torsion angles, revealing secondary-structure composition at a glance), and — for AlphaFold structures — a PAE heatmap (pairwise prediction confidence).

Q: How mobile is each atom in the crystal?
A: B-factor (Debye–Waller factor) reflects atomic displacement in the crystal lattice. It is an experimental observable (units Å²), not a prediction; low values mean the atom is pinned down, high values mean it moves or is heterogeneous across the crystal.

Q: Where is each backbone atom in 3D?
A: The mmCIF table is the protein's shape written out atom by atom. For each backbone N, Cα, C, and carbonyl O, it records an (x, y, z) coordinate triple in Å plus the residue type, chain letter, and residue number.